Protein AF-A0A3M2G8J3-F1 (afdb_monomer_lite)

Sequence (200 aa):
MLVTSEMMQKGKIPLLFTGGACNIQSLTGPIRNPGRDPLTAWLDAQGWSYYDPQIHPSTHGREYVWGIDGPEEKRARKLAQLRVYEITADTIAAVSVMEIMDDARVGRHSIVWFNGGQTFAPPGLGDLDQLVKNKALQQQIGEMAYQHLLAYLKAGRQIRHELPLMLAECPHIVFVNSFDELQKAITILIPKLIKTSVTL

pLDDT: mean 90.2, std 8.28, range [39.94, 97.75]

Foldseek 3Di:
DEQDLVNVVVPDAFQEEEAEDQWFQDPVGTDGDCLCVVVVVVCVVVVGYYYYLNDDCVPPVDDDDCVRSVVSSVVNLVRHQEYEYEDELRDLRVVVLVSLVVCLVVLGAYEYEDRQFLFNQHPPCGALVVLVPCVVVCVVPDPVVSVVSNVSRVSSNCCSVVSCVVCVVRPRYHYDGDPVRVVVVCVVRSVVSVVVVVVD

Radius of gyration: 18.14 Å; chains: 1; bounding box: 41×41×56 Å

Structure (mmCIF, N/CA/C/O backbone):
data_AF-A0A3M2G8J3-F1
#
_entry.id   AF-A0A3M2G8J3-F1
#
loop_
_atom_site.group_PDB
_atom_site.id
_atom_site.type_symbol
_atom_site.label_atom_id
_atom_site.label_alt_id
_atom_site.label_comp_id
_atom_site.label_asym_id
_atom_site.label_entity_id
_atom_site.label_seq_id
_atom_site.pdbx_PDB_ins_code
_atom_site.Cartn_x
_atom_site.Cartn_y
_atom_site.Cartn_z
_atom_site.occupancy
_atom_site.B_iso_or_equiv
_atom_site.auth_seq_id
_atom_site.auth_comp_id
_atom_site.auth_asym_id
_atom_site.auth_atom_id
_atom_site.pdbx_PDB_model_num
ATOM 1 N N . MET A 1 1 ? -12.104 10.066 8.588 1.00 91.69 1 MET A N 1
ATOM 2 C CA . MET A 1 1 ? -11.432 11.142 9.341 1.00 91.69 1 MET A CA 1
ATOM 3 C C . MET A 1 1 ? -9.970 10.790 9.547 1.00 91.69 1 MET A C 1
ATOM 5 O O . MET A 1 1 ? -9.657 9.895 10.331 1.00 91.69 1 MET A O 1
ATOM 9 N N . LEU A 1 2 ? -9.078 11.518 8.886 1.00 94.19 2 LEU A N 1
ATOM 10 C CA . LEU A 1 2 ? -7.637 11.416 9.098 1.00 94.19 2 LEU A CA 1
ATOM 11 C C . LEU A 1 2 ? -7.241 11.723 10.558 1.00 94.19 2 LEU A C 1
ATOM 13 O O . LEU A 1 2 ? -7.685 12.708 11.147 1.00 94.19 2 LEU A O 1
ATOM 17 N N . VAL A 1 3 ? -6.392 10.877 11.139 1.00 96.12 3 VAL A N 1
ATOM 18 C CA . VAL A 1 3 ? -5.754 11.056 12.448 1.00 96.12 3 VAL A CA 1
ATOM 19 C C . VAL A 1 3 ? -4.291 11.401 12.204 1.00 96.12 3 VAL A C 1
ATOM 21 O O . VAL A 1 3 ? -3.542 10.563 11.716 1.00 96.12 3 VAL A O 1
ATOM 24 N N . THR A 1 4 ? -3.874 12.620 12.548 1.00 94.88 4 THR A N 1
ATOM 25 C CA . THR A 1 4 ? -2.483 13.061 12.351 1.00 94.88 4 THR A CA 1
ATOM 26 C C . THR A 1 4 ? -1.558 12.577 13.472 1.00 94.88 4 THR A C 1
ATOM 28 O O . THR A 1 4 ? -2.013 12.169 14.547 1.00 94.88 4 THR A O 1
ATOM 31 N N . SER A 1 5 ? -0.243 12.675 13.271 1.00 94.81 5 SER A N 1
ATOM 32 C CA . SER A 1 5 ? 0.758 12.359 14.301 1.00 94.81 5 SER A CA 1
ATOM 33 C C . SER A 1 5 ? 0.574 13.187 15.582 1.00 94.81 5 SER A C 1
ATOM 35 O O . SER A 1 5 ? 0.690 12.669 16.688 1.00 94.81 5 SER A O 1
ATOM 37 N N . GLU A 1 6 ? 0.186 14.457 15.479 1.00 92.88 6 GLU A N 1
ATOM 38 C CA . GLU A 1 6 ? -0.089 15.315 16.640 1.00 92.88 6 GLU A CA 1
ATOM 39 C C . GLU A 1 6 ? -1.336 14.852 17.408 1.00 92.88 6 GLU A C 1
ATOM 41 O O . GLU A 1 6 ? -1.405 14.959 18.635 1.00 92.88 6 GLU A O 1
ATOM 46 N N . MET A 1 7 ? -2.341 14.324 16.702 1.00 95.44 7 MET A N 1
ATOM 47 C CA . MET A 1 7 ? -3.514 13.715 17.335 1.00 95.44 7 MET A CA 1
ATOM 48 C C . MET A 1 7 ? -3.137 12.411 18.048 1.00 95.44 7 MET A C 1
ATOM 50 O O . MET A 1 7 ? -3.618 12.171 19.159 1.00 95.44 7 MET A O 1
ATOM 54 N N . MET A 1 8 ? -2.251 11.607 17.454 1.00 96.31 8 MET A N 1
ATOM 55 C CA . MET A 1 8 ? -1.698 10.396 18.072 1.00 96.31 8 MET A CA 1
ATOM 56 C C . MET A 1 8 ? -0.912 10.705 19.357 1.00 96.31 8 MET A C 1
ATOM 58 O O . MET A 1 8 ? -1.123 10.052 20.383 1.00 96.31 8 MET A O 1
ATOM 62 N N . GLN A 1 9 ? -0.085 11.758 19.358 1.00 94.81 9 GLN A N 1
ATOM 63 C CA . GLN A 1 9 ? 0.624 12.232 20.557 1.00 94.81 9 GLN A CA 1
ATOM 64 C C . GLN A 1 9 ? -0.340 12.627 21.686 1.00 94.81 9 GLN A C 1
ATOM 66 O O . GLN A 1 9 ? -0.055 12.392 22.859 1.00 94.81 9 GLN A O 1
ATOM 71 N N . LYS A 1 10 ? -1.524 13.147 21.337 1.00 95.69 10 LYS A N 1
ATOM 72 C CA . LYS A 1 10 ? -2.622 13.459 22.272 1.00 95.69 10 LYS A CA 1
ATOM 73 C C . LYS A 1 10 ? -3.479 12.242 22.653 1.00 95.69 10 LYS A C 1
ATOM 75 O O . LYS A 1 10 ? -4.502 12.399 23.315 1.00 95.69 10 LYS A O 1
ATOM 80 N N . GLY A 1 11 ? -3.092 11.037 22.236 1.00 94.50 11 GLY A N 1
ATOM 81 C CA . GLY A 1 11 ? -3.745 9.782 22.606 1.00 94.50 11 GLY A CA 1
ATOM 82 C C . GLY A 1 11 ? -4.914 9.368 21.714 1.00 94.50 11 GLY A C 1
ATOM 83 O O . GLY A 1 11 ? -5.627 8.428 22.063 1.00 94.50 11 GLY A O 1
ATOM 84 N N . LYS A 1 12 ? -5.138 10.024 20.567 1.00 96.38 12 LYS A N 1
ATOM 85 C CA . LYS A 1 12 ? -6.082 9.496 19.571 1.00 96.38 12 LYS A CA 1
ATOM 86 C C . LYS A 1 12 ? -5.514 8.214 18.968 1.00 96.38 12 LYS A C 1
ATOM 88 O O . LYS A 1 12 ? -4.318 8.120 18.731 1.00 96.38 12 LYS A O 1
ATOM 93 N N . ILE A 1 13 ? -6.383 7.239 18.721 1.00 95.38 13 ILE A N 1
ATOM 94 C CA . ILE A 1 13 ? -6.030 5.972 18.079 1.00 95.38 13 ILE A CA 1
ATOM 95 C C . ILE A 1 13 ? -6.916 5.833 16.837 1.00 95.38 13 ILE A C 1
ATOM 97 O O . ILE A 1 13 ? -8.139 5.970 16.957 1.00 95.38 13 ILE A O 1
ATOM 101 N N . PRO A 1 14 ? -6.341 5.613 15.644 1.00 96.88 14 PRO A N 1
ATOM 102 C CA . PRO A 1 14 ? -7.116 5.409 14.435 1.00 96.88 14 PRO A CA 1
ATOM 103 C C . PRO A 1 14 ? -7.753 4.019 14.444 1.00 96.88 14 PRO A C 1
ATOM 105 O O . PRO A 1 14 ? -7.188 3.058 14.968 1.00 96.88 14 PRO A O 1
ATOM 108 N N . LEU A 1 15 ? -8.919 3.893 13.819 1.00 96.50 15 LEU A N 1
ATOM 109 C CA . LEU A 1 15 ? -9.534 2.594 13.579 1.00 96.50 15 LEU A CA 1
ATOM 110 C C . LEU A 1 15 ? -8.728 1.803 12.537 1.00 96.50 15 LEU A C 1
ATOM 112 O O . LEU A 1 15 ? -8.472 0.613 12.736 1.00 96.50 15 LEU A O 1
ATOM 116 N N . LEU A 1 16 ? -8.291 2.476 11.467 1.00 97.56 16 LEU A N 1
ATOM 117 C CA . LEU A 1 16 ? -7.497 1.886 10.392 1.00 97.56 16 LEU A CA 1
ATOM 118 C C . LEU A 1 16 ? -6.090 2.487 10.284 1.00 97.56 16 LEU A C 1
ATOM 120 O O . LEU A 1 16 ? -5.870 3.667 10.533 1.00 97.56 16 LEU A O 1
ATOM 124 N N . PHE A 1 17 ? -5.143 1.690 9.811 1.00 97.12 17 PHE A N 1
ATOM 125 C CA . PHE A 1 17 ? -3.857 2.167 9.304 1.00 97.12 17 PHE A CA 1
ATOM 126 C C . PHE A 1 17 ? -3.784 1.890 7.801 1.00 97.12 17 PHE A C 1
ATOM 128 O O . PHE A 1 17 ? -4.011 0.753 7.390 1.00 97.12 17 PHE A O 1
ATOM 135 N N . THR A 1 18 ? -3.479 2.895 6.981 1.00 94.62 18 THR A N 1
ATOM 136 C CA . THR A 1 18 ? -3.398 2.757 5.517 1.00 94.62 18 THR A CA 1
ATOM 137 C C . THR A 1 18 ? -1.942 2.812 5.059 1.00 94.62 18 THR A C 1
ATOM 139 O O . THR A 1 18 ? -1.421 3.880 4.757 1.00 94.62 18 THR A O 1
ATOM 142 N N . GLY A 1 19 ? -1.275 1.660 5.042 1.00 91.00 19 GLY A N 1
ATOM 143 C CA . GLY A 1 19 ? 0.116 1.508 4.620 1.00 91.00 19 GLY A CA 1
ATOM 144 C C . GLY A 1 19 ? 0.282 1.269 3.117 1.00 91.00 19 GLY A C 1
ATOM 145 O O . GLY A 1 19 ? -0.660 1.354 2.328 1.00 91.00 19 GLY A O 1
ATOM 146 N N . GLY A 1 20 ? 1.505 0.927 2.720 1.00 86.81 20 GLY A N 1
ATOM 147 C CA . GLY A 1 20 ? 1.902 0.819 1.314 1.00 86.81 20 GLY A CA 1
ATOM 148 C C . GLY A 1 20 ? 2.921 1.891 0.950 1.00 86.81 20 GLY A C 1
ATOM 149 O O . GLY A 1 20 ? 3.119 2.854 1.693 1.00 86.81 20 GLY A O 1
ATOM 150 N N . ALA A 1 21 ? 3.560 1.765 -0.207 1.00 79.25 21 ALA A N 1
ATOM 151 C CA . ALA A 1 21 ? 4.601 2.704 -0.607 1.00 79.25 21 ALA A CA 1
ATOM 152 C C . ALA A 1 21 ? 4.050 4.136 -0.744 1.00 79.25 21 ALA A C 1
ATOM 154 O O . ALA A 1 21 ? 3.179 4.418 -1.564 1.00 79.25 21 ALA A O 1
ATOM 155 N N . CYS A 1 22 ? 4.552 5.048 0.089 1.00 79.56 22 CYS A N 1
ATOM 156 C CA . CYS A 1 22 ? 4.045 6.417 0.180 1.00 79.56 22 CYS A CA 1
ATOM 157 C C . CYS A 1 22 ? 4.558 7.330 -0.935 1.00 79.56 22 CYS A C 1
ATOM 159 O O . CYS A 1 22 ? 3.910 8.321 -1.246 1.00 79.56 22 CYS A O 1
ATOM 161 N N . ASN A 1 23 ? 5.699 7.025 -1.545 1.00 76.44 23 ASN A N 1
ATOM 162 C CA . ASN A 1 23 ? 6.307 7.898 -2.540 1.00 76.44 23 ASN A CA 1
ATOM 163 C C . ASN A 1 23 ? 6.715 7.105 -3.777 1.00 76.44 23 ASN A C 1
ATOM 165 O O . ASN A 1 23 ? 7.183 5.970 -3.674 1.00 76.44 23 ASN A O 1
ATOM 169 N N . ILE A 1 24 ? 6.562 7.737 -4.934 1.00 80.06 24 ILE A N 1
ATOM 170 C CA . ILE A 1 24 ? 7.058 7.272 -6.226 1.00 80.06 24 ILE A CA 1
ATOM 171 C C . ILE A 1 24 ? 8.267 8.140 -6.569 1.00 80.06 24 ILE A C 1
ATOM 173 O O . ILE A 1 24 ? 8.216 9.363 -6.450 1.00 80.06 24 ILE A O 1
ATOM 177 N N . GLN A 1 25 ? 9.374 7.529 -6.979 1.00 75.38 25 GLN A N 1
ATOM 178 C CA . GLN A 1 25 ? 10.540 8.291 -7.414 1.00 75.38 25 GLN A CA 1
ATOM 179 C C . GLN A 1 25 ? 10.290 8.853 -8.821 1.00 75.38 25 GLN A C 1
ATOM 181 O O . GLN A 1 25 ? 10.117 8.089 -9.767 1.00 75.38 25 GLN A O 1
ATOM 186 N N . SER A 1 26 ? 10.307 10.179 -8.967 1.00 79.69 26 SER A N 1
ATOM 187 C CA . SER A 1 26 ? 10.270 10.863 -10.266 1.00 79.69 26 SER A CA 1
ATOM 188 C C . SER A 1 26 ? 11.642 11.451 -10.631 1.00 79.69 26 SER A C 1
ATOM 190 O O . SER A 1 26 ? 12.578 11.434 -9.823 1.00 79.69 26 SER A O 1
ATOM 192 N N . LEU A 1 27 ? 11.754 12.015 -11.840 1.00 79.69 27 LEU A N 1
ATOM 193 C CA . LEU A 1 27 ? 12.962 12.707 -12.311 1.00 79.69 27 LEU A CA 1
ATOM 194 C C . LEU A 1 27 ? 13.304 13.956 -11.485 1.00 79.69 27 LEU A C 1
ATOM 196 O O . LEU A 1 27 ? 14.469 14.331 -11.402 1.00 79.69 27 LEU A O 1
ATOM 200 N N . THR A 1 28 ? 12.307 14.595 -10.873 1.00 86.19 28 THR A N 1
ATOM 201 C CA . THR A 1 28 ? 12.481 15.819 -10.075 1.00 86.19 28 THR A CA 1
ATOM 202 C C . THR A 1 28 ? 12.520 15.547 -8.572 1.00 86.19 28 THR A C 1
ATOM 204 O O . THR A 1 28 ? 12.592 16.486 -7.787 1.00 86.19 28 THR A O 1
ATOM 207 N N . GLY A 1 29 ? 12.466 14.275 -8.163 1.00 78.31 29 GLY A N 1
ATOM 208 C CA . GLY A 1 29 ? 12.425 13.865 -6.760 1.00 78.31 29 GLY A CA 1
ATOM 209 C C . GLY A 1 29 ? 11.246 12.944 -6.432 1.00 78.31 29 GLY A C 1
ATOM 210 O O . GLY A 1 29 ? 10.497 12.543 -7.327 1.00 78.31 29 GLY A O 1
ATOM 211 N N . PRO A 1 30 ? 11.076 12.568 -5.157 1.00 78.25 30 PRO A N 1
ATOM 212 C CA . PRO A 1 30 ? 9.929 11.787 -4.721 1.00 78.25 30 PRO A CA 1
ATOM 213 C C . PRO A 1 30 ? 8.636 12.587 -4.908 1.00 78.25 30 PRO A C 1
ATOM 215 O O . PRO A 1 30 ? 8.556 13.757 -4.544 1.00 78.25 30 PRO A O 1
ATOM 218 N N . ILE A 1 31 ? 7.621 11.936 -5.461 1.00 84.25 31 ILE A N 1
ATOM 219 C CA . ILE A 1 31 ? 6.256 12.449 -5.540 1.00 84.25 31 ILE A CA 1
ATOM 220 C C . ILE A 1 31 ? 5.333 11.552 -4.728 1.00 84.25 31 ILE A C 1
ATOM 222 O O . ILE A 1 31 ? 5.584 10.357 -4.555 1.00 84.25 31 ILE A O 1
ATOM 226 N N . ARG A 1 32 ? 4.237 12.131 -4.253 1.00 85.00 32 ARG A N 1
ATOM 227 C CA . ARG A 1 32 ? 3.194 11.415 -3.528 1.00 85.00 32 ARG A CA 1
ATOM 228 C C . ARG A 1 32 ? 2.598 10.292 -4.390 1.00 85.00 32 ARG A C 1
ATOM 230 O O . ARG A 1 32 ? 2.283 10.526 -5.551 1.00 85.00 32 ARG A O 1
ATOM 237 N N . ASN A 1 33 ? 2.403 9.101 -3.821 1.00 85.00 33 ASN A N 1
ATOM 238 C CA . ASN A 1 33 ? 1.639 8.016 -4.453 1.00 85.00 33 ASN A CA 1
ATOM 239 C C . ASN A 1 33 ? 0.117 8.291 -4.349 1.00 85.00 33 ASN A C 1
ATOM 241 O O . ASN A 1 33 ? -0.426 8.197 -3.247 1.00 85.00 33 ASN A O 1
ATOM 245 N N . PRO A 1 34 ? -0.598 8.593 -5.448 1.00 85.81 34 PRO A N 1
ATOM 246 C CA . PRO A 1 34 ? -2.034 8.875 -5.399 1.00 85.81 34 PRO A CA 1
ATOM 247 C C . PRO A 1 34 ? -2.901 7.611 -5.270 1.00 85.81 34 PRO A C 1
ATOM 249 O O . PRO A 1 34 ? -4.114 7.721 -5.113 1.00 85.81 34 PRO A O 1
ATOM 252 N N . GLY A 1 35 ? -2.318 6.407 -5.333 1.00 83.06 35 GLY A N 1
ATOM 253 C CA . GLY A 1 35 ? -3.056 5.139 -5.367 1.00 83.06 35 GLY A CA 1
ATOM 254 C C . GLY A 1 35 ? -4.016 4.927 -4.190 1.00 83.06 35 GLY A C 1
ATOM 255 O O . GLY A 1 35 ? -5.036 4.254 -4.339 1.00 83.06 35 GLY A O 1
ATOM 256 N N . ARG A 1 36 ? -3.753 5.569 -3.042 1.00 87.38 36 ARG A N 1
ATOM 257 C CA . ARG A 1 36 ? -4.610 5.511 -1.847 1.00 87.38 36 ARG A CA 1
ATOM 258 C C . ARG A 1 36 ? -5.705 6.575 -1.775 1.00 87.38 36 ARG A C 1
ATOM 260 O O . ARG A 1 36 ? -6.580 6.453 -0.922 1.00 87.38 36 ARG A O 1
ATOM 267 N N . ASP A 1 37 ? -5.719 7.570 -2.657 1.00 89.38 37 ASP A N 1
ATOM 268 C CA . ASP A 1 37 ? -6.709 8.657 -2.612 1.00 89.38 37 ASP A CA 1
ATOM 269 C C . ASP A 1 37 ? -8.171 8.178 -2.675 1.00 89.38 37 ASP A C 1
ATOM 271 O O . ASP A 1 37 ? -8.998 8.684 -1.912 1.00 89.38 37 ASP A O 1
ATOM 275 N N . PRO A 1 38 ? -8.534 7.178 -3.507 1.00 92.50 38 PRO A N 1
ATOM 276 C CA . PRO A 1 38 ? -9.899 6.655 -3.501 1.00 92.50 38 PRO A CA 1
ATOM 277 C C . PRO A 1 38 ? -10.283 6.033 -2.152 1.00 92.50 38 PRO A C 1
ATOM 279 O O . PRO A 1 38 ? -11.418 6.182 -1.697 1.00 92.50 38 PRO A O 1
ATOM 282 N N . LEU A 1 39 ? -9.332 5.362 -1.490 1.00 94.00 39 LEU A N 1
ATOM 283 C CA . LEU A 1 39 ? -9.545 4.759 -0.178 1.00 94.00 39 LEU A CA 1
ATOM 284 C C . LEU A 1 39 ? -9.765 5.831 0.888 1.00 94.00 39 LEU A C 1
ATOM 286 O O . LEU A 1 39 ? -10.732 5.733 1.637 1.00 94.00 39 LEU A O 1
ATOM 290 N N . THR A 1 40 ? -8.911 6.853 0.953 1.00 92.25 40 THR A N 1
ATOM 291 C CA . THR A 1 40 ? -9.027 7.916 1.964 1.00 92.25 40 THR A CA 1
ATOM 292 C C . THR A 1 40 ? -10.342 8.681 1.822 1.00 92.25 40 THR A C 1
ATOM 294 O O . THR A 1 40 ? -11.073 8.815 2.805 1.00 92.25 40 THR A O 1
ATOM 297 N N . ALA A 1 41 ? -10.721 9.052 0.595 1.00 94.00 41 ALA A N 1
ATOM 298 C CA . ALA A 1 41 ? -11.998 9.707 0.311 1.00 94.00 41 ALA A CA 1
ATOM 299 C C . ALA A 1 41 ? -13.205 8.854 0.740 1.00 94.00 41 ALA A C 1
ATOM 301 O O . ALA A 1 41 ? -14.162 9.358 1.333 1.00 94.00 41 ALA A O 1
ATOM 302 N N . TRP A 1 42 ? -13.160 7.544 0.481 1.00 96.19 42 TRP A N 1
ATOM 303 C CA . TRP A 1 42 ? -14.221 6.637 0.906 1.00 96.19 42 TRP A CA 1
ATOM 304 C C . TRP A 1 42 ? -14.287 6.487 2.432 1.00 96.19 42 TRP A C 1
ATOM 306 O O . TRP A 1 42 ? -15.378 6.557 2.998 1.00 96.19 42 TRP A O 1
ATOM 316 N N . LEU A 1 43 ? -13.146 6.328 3.113 1.00 95.50 43 LEU A N 1
ATOM 317 C CA . LEU A 1 43 ? -13.083 6.234 4.578 1.00 95.50 43 LEU A CA 1
ATOM 318 C C . LEU A 1 43 ? -13.611 7.504 5.258 1.00 95.50 43 LEU A C 1
ATOM 320 O O . LEU A 1 43 ? -14.302 7.416 6.277 1.00 95.50 43 LEU A O 1
ATOM 324 N N . ASP A 1 44 ? -13.323 8.676 4.690 1.00 94.81 44 ASP A N 1
ATOM 325 C CA . ASP A 1 44 ? -13.892 9.944 5.141 1.00 94.81 44 ASP A CA 1
ATOM 326 C C . ASP A 1 44 ? -15.412 9.980 4.982 1.00 94.81 44 ASP A C 1
ATOM 328 O O . ASP A 1 44 ? -16.102 10.331 5.941 1.00 94.81 44 ASP A O 1
ATOM 332 N N . ALA A 1 45 ? -15.945 9.528 3.843 1.00 96.00 45 ALA A N 1
ATOM 333 C CA . ALA A 1 45 ? -17.389 9.431 3.624 1.00 96.00 45 ALA A CA 1
ATOM 334 C C . ALA A 1 45 ? -18.086 8.464 4.603 1.00 96.00 45 ALA A C 1
ATOM 336 O O . ALA A 1 45 ? -19.241 8.685 4.960 1.00 96.00 45 ALA A O 1
ATOM 337 N N . GLN A 1 46 ? -17.390 7.420 5.072 1.00 94.56 46 GLN A N 1
ATOM 338 C CA . GLN A 1 46 ? -17.900 6.511 6.110 1.00 94.56 46 GLN A CA 1
ATOM 339 C C . GLN A 1 46 ? -17.740 7.058 7.541 1.00 94.56 46 GLN A C 1
ATOM 341 O O . GLN A 1 46 ? -18.224 6.448 8.495 1.00 94.56 46 GLN A O 1
ATOM 346 N N . GLY A 1 47 ? -17.032 8.177 7.727 1.00 94.38 47 GLY A N 1
ATOM 347 C CA . GLY A 1 47 ? -16.714 8.716 9.049 1.00 94.38 47 GLY A CA 1
ATOM 348 C C . GLY A 1 47 ? -15.726 7.859 9.853 1.00 94.38 47 GLY A C 1
ATOM 349 O O . GLY A 1 47 ? -15.606 8.032 11.066 1.00 94.38 47 GLY A O 1
ATOM 350 N N . TRP A 1 48 ? -15.001 6.936 9.217 1.00 95.31 48 TRP A N 1
ATOM 351 C CA . TRP A 1 48 ? -14.056 6.051 9.903 1.00 95.31 48 TRP A CA 1
ATOM 352 C C . TRP A 1 48 ? -12.705 6.723 10.108 1.00 95.31 48 TRP A C 1
ATOM 354 O O . TRP A 1 48 ? -12.195 7.406 9.220 1.00 95.31 48 TRP A O 1
ATOM 364 N N . SER A 1 49 ? -12.114 6.555 11.293 1.00 96.38 49 SER A N 1
ATOM 365 C CA . SER A 1 49 ? -10.815 7.152 11.598 1.00 96.38 49 SER A CA 1
ATOM 366 C C . SER A 1 49 ? -9.667 6.330 11.018 1.00 96.38 49 SER A C 1
ATOM 368 O O . SER A 1 49 ? -9.643 5.108 11.154 1.00 96.38 49 SER A O 1
ATOM 370 N N . TYR A 1 50 ? -8.689 6.981 10.398 1.00 96.94 50 TYR A N 1
ATOM 371 C CA . TYR A 1 50 ? -7.533 6.288 9.831 1.00 96.94 50 TYR A CA 1
ATOM 372 C C . TYR A 1 50 ? -6.251 7.105 9.965 1.00 96.94 50 TYR A C 1
ATOM 374 O O . TYR A 1 50 ? -6.306 8.325 10.094 1.00 96.94 50 TYR A O 1
ATOM 382 N N . TYR A 1 51 ? -5.105 6.432 9.938 1.00 96.12 51 TYR A N 1
ATOM 383 C CA . TYR A 1 51 ? -3.785 7.056 9.847 1.00 96.12 51 TYR A CA 1
ATOM 384 C C . TYR A 1 51 ? -3.141 6.696 8.508 1.00 96.12 51 TYR A C 1
ATOM 386 O O . TYR A 1 51 ? -3.055 5.508 8.185 1.00 96.12 51 TYR A O 1
ATOM 394 N N . ASP A 1 52 ? -2.672 7.705 7.768 1.00 93.56 52 ASP A N 1
ATOM 395 C CA . ASP A 1 52 ? -1.923 7.539 6.519 1.00 93.56 52 ASP A CA 1
ATOM 396 C C . ASP A 1 52 ? -0.489 8.072 6.701 1.00 93.56 52 ASP A C 1
ATOM 398 O O . ASP A 1 52 ? -0.316 9.269 6.935 1.00 93.56 52 ASP A O 1
ATOM 402 N N . PRO A 1 53 ? 0.550 7.225 6.589 1.00 90.62 53 PRO A N 1
ATOM 403 C CA . PRO A 1 53 ? 1.940 7.646 6.739 1.00 90.62 53 PRO A CA 1
ATOM 404 C C . PRO A 1 53 ? 2.461 8.520 5.586 1.00 90.62 53 PRO A C 1
ATOM 406 O O . PRO A 1 53 ? 3.569 9.049 5.662 1.00 90.62 53 PRO A O 1
ATOM 409 N N . GLN A 1 54 ? 1.693 8.706 4.509 1.00 88.12 54 GLN A N 1
ATOM 410 C CA . GLN A 1 54 ? 2.027 9.632 3.427 1.00 88.12 54 GLN A CA 1
ATOM 411 C C . GLN A 1 54 ? 1.672 11.076 3.802 1.00 88.12 54 GLN A C 1
ATOM 413 O O . GLN A 1 54 ? 0.711 11.684 3.315 1.00 88.12 54 GLN A O 1
ATOM 418 N N . ILE A 1 55 ? 2.493 11.633 4.684 1.00 85.75 55 ILE A N 1
ATOM 419 C CA . ILE A 1 55 ? 2.384 13.020 5.122 1.00 85.75 55 ILE A CA 1
ATOM 420 C C . ILE A 1 55 ? 2.929 13.931 4.031 1.00 85.75 55 ILE A C 1
ATOM 422 O O . ILE A 1 55 ? 4.102 13.863 3.671 1.00 85.75 55 ILE A O 1
ATOM 426 N N . HIS A 1 56 ? 2.046 14.766 3.494 1.00 86.56 56 HIS A N 1
ATOM 427 C CA . HIS A 1 56 ? 2.326 15.680 2.397 1.00 86.56 56 HIS A CA 1
ATOM 428 C C . HIS A 1 56 ? 1.450 16.935 2.545 1.00 86.56 56 HIS A C 1
ATOM 430 O O . HIS A 1 56 ? 0.329 16.819 3.058 1.00 86.56 56 HIS A O 1
ATOM 436 N N . PRO A 1 57 ? 1.865 18.122 2.056 1.00 85.44 57 PRO A N 1
ATOM 437 C CA . PRO A 1 57 ? 1.058 19.339 2.150 1.00 85.44 57 PRO A CA 1
ATOM 438 C C . PRO A 1 57 ? -0.370 19.191 1.617 1.00 85.44 57 PRO A C 1
ATOM 440 O O . PRO A 1 57 ? -1.304 19.729 2.202 1.00 85.44 57 PRO A O 1
ATOM 443 N N . SER A 1 58 ? -0.565 18.404 0.558 1.00 82.31 58 SER A N 1
ATOM 444 C CA . SER A 1 58 ? -1.893 18.170 -0.027 1.00 82.31 58 SER A CA 1
ATOM 445 C C . SER A 1 58 ? -2.821 17.288 0.817 1.00 82.31 58 SER A C 1
ATOM 447 O O . SER A 1 58 ? -4.018 17.284 0.560 1.00 82.31 58 SER A O 1
ATOM 449 N N . THR A 1 59 ? -2.297 16.508 1.768 1.00 80.44 59 THR A N 1
ATOM 450 C CA . THR A 1 59 ? -3.092 15.580 2.595 1.00 80.44 59 THR A CA 1
ATOM 451 C C . THR A 1 59 ? -3.134 15.996 4.059 1.00 80.44 59 THR A C 1
ATOM 453 O O . THR A 1 59 ? -4.181 15.927 4.692 1.00 80.44 59 THR A O 1
ATOM 456 N N . HIS A 1 60 ? -2.002 16.453 4.591 1.00 85.44 60 HIS A N 1
ATOM 457 C CA . HIS A 1 60 ? -1.804 16.772 6.005 1.00 85.44 60 HIS A CA 1
ATOM 458 C C . HIS A 1 60 ? -1.531 18.264 6.251 1.00 85.44 60 HIS A C 1
ATOM 460 O O . HIS A 1 60 ? -1.391 18.676 7.400 1.00 85.44 60 HIS A O 1
ATOM 466 N N . GLY A 1 61 ? -1.413 19.080 5.196 1.00 87.56 61 GLY A N 1
ATOM 467 C CA . GLY A 1 61 ? -1.097 20.509 5.312 1.00 87.56 61 GLY A CA 1
ATOM 468 C C . GLY A 1 61 ? 0.360 20.813 5.681 1.00 87.56 61 GLY A C 1
ATOM 469 O O . GLY A 1 61 ? 0.695 21.975 5.897 1.00 87.56 61 GLY A O 1
ATOM 470 N N . ARG A 1 62 ? 1.228 19.794 5.759 1.00 91.62 62 ARG A N 1
ATOM 471 C CA . ARG A 1 62 ? 2.657 19.932 6.072 1.00 91.62 62 ARG A CA 1
ATOM 472 C C . ARG A 1 62 ? 3.507 18.808 5.484 1.00 91.62 62 ARG A C 1
ATOM 474 O O . ARG A 1 62 ? 2.981 17.787 5.049 1.00 91.62 62 ARG A O 1
ATOM 481 N N . GLU A 1 63 ? 4.820 19.002 5.542 1.00 89.81 63 GLU A N 1
ATOM 482 C CA . GLU A 1 63 ? 5.828 17.988 5.224 1.00 89.81 63 GLU A CA 1
ATOM 483 C C . GLU A 1 63 ? 6.051 16.995 6.374 1.00 89.81 63 GLU A C 1
ATOM 485 O O . GLU A 1 63 ? 5.746 17.278 7.540 1.00 89.81 63 GLU A O 1
ATOM 490 N N . TYR A 1 64 ? 6.616 15.836 6.029 1.00 89.38 64 TYR A N 1
ATOM 491 C CA . TYR A 1 64 ? 7.009 14.790 6.972 1.00 89.38 64 TYR A CA 1
ATOM 492 C C . TYR A 1 64 ? 8.176 15.245 7.864 1.00 89.38 64 TYR A C 1
ATOM 494 O O . TYR A 1 64 ? 9.210 15.720 7.394 1.00 89.38 64 TYR A O 1
ATOM 502 N N . VAL A 1 65 ? 8.039 15.033 9.170 1.00 92.19 65 VAL A N 1
ATOM 503 C CA . VAL A 1 65 ? 9.035 15.322 10.200 1.00 92.19 65 VAL A CA 1
ATOM 504 C C . VAL A 1 65 ? 9.392 14.020 10.901 1.00 92.19 65 VAL A C 1
ATOM 506 O O . VAL A 1 65 ? 8.663 13.535 11.762 1.00 92.19 65 VAL A O 1
ATOM 509 N N . TRP A 1 66 ? 10.560 13.468 10.576 1.00 88.44 66 TRP A N 1
ATOM 510 C CA . TRP A 1 66 ? 10.962 12.126 11.016 1.00 88.44 66 TRP A CA 1
ATOM 511 C C . TRP A 1 66 ? 10.893 11.896 12.531 1.00 88.44 66 TRP A C 1
ATOM 513 O O . TRP A 1 66 ? 10.437 10.843 12.969 1.00 88.44 66 TRP A O 1
ATOM 523 N N . GLY A 1 67 ? 11.285 12.889 13.337 1.00 91.94 67 GLY A N 1
ATOM 524 C CA . GLY A 1 67 ? 11.265 12.789 14.802 1.00 91.94 67 GLY A CA 1
ATOM 525 C C . GLY A 1 67 ? 9.866 12.743 15.429 1.00 91.94 67 GLY A C 1
ATOM 526 O O . GLY A 1 67 ? 9.747 12.424 16.608 1.00 91.94 67 GLY A O 1
ATOM 527 N N . ILE A 1 68 ? 8.821 13.052 14.660 1.00 92.38 68 ILE A N 1
ATOM 528 C CA . ILE A 1 68 ? 7.420 13.025 15.094 1.00 92.38 68 ILE A CA 1
ATOM 529 C C . ILE A 1 68 ? 6.693 11.891 14.373 1.00 92.38 68 ILE A C 1
ATOM 531 O O . ILE A 1 68 ? 6.103 11.020 15.002 1.00 92.38 68 ILE A O 1
ATOM 535 N N . ASP A 1 69 ? 6.779 11.871 13.050 1.00 93.50 69 ASP A N 1
ATOM 536 C CA . ASP A 1 69 ? 5.940 11.022 12.216 1.00 93.50 69 ASP A CA 1
ATOM 537 C C . ASP A 1 69 ? 6.390 9.567 12.204 1.00 93.50 69 ASP A C 1
ATOM 539 O O . ASP A 1 69 ? 5.556 8.676 12.300 1.00 93.50 69 ASP A O 1
ATOM 543 N N . GLY A 1 70 ? 7.698 9.303 12.190 1.00 91.81 70 GLY A N 1
ATOM 544 C CA . GLY A 1 70 ? 8.217 7.933 12.201 1.00 91.81 70 GLY A CA 1
ATOM 545 C C . GLY A 1 70 ? 7.793 7.134 13.443 1.00 91.81 70 GLY A C 1
ATOM 546 O O . GLY A 1 70 ? 7.345 5.989 13.315 1.00 91.81 70 GLY A O 1
ATOM 547 N N . PRO A 1 71 ? 7.918 7.693 14.663 1.00 94.94 71 PRO A N 1
ATOM 548 C CA . PRO A 1 71 ? 7.384 7.066 15.868 1.00 94.94 71 PRO A CA 1
ATOM 549 C C . PRO A 1 71 ? 5.862 6.867 15.835 1.00 94.94 71 PRO A C 1
ATOM 551 O O . PRO A 1 71 ? 5.386 5.782 16.189 1.00 94.94 71 PRO A O 1
ATOM 554 N N . GLU A 1 72 ? 5.100 7.875 15.401 1.00 95.75 72 GLU A N 1
ATOM 555 C CA . GLU A 1 72 ? 3.635 7.808 15.415 1.00 95.75 72 GLU A CA 1
ATOM 556 C C . GLU A 1 72 ? 3.070 6.888 14.327 1.00 95.75 72 GLU A C 1
ATOM 558 O O . GLU A 1 72 ? 2.096 6.191 14.587 1.00 95.75 72 GLU A O 1
ATOM 563 N N . GLU A 1 73 ? 3.725 6.762 13.175 1.00 94.38 73 GLU A N 1
ATOM 564 C CA . GLU A 1 73 ? 3.416 5.773 12.139 1.00 94.38 73 GLU A CA 1
ATOM 565 C C . GLU A 1 73 ? 3.506 4.346 12.692 1.00 94.38 73 GLU A C 1
ATOM 567 O O . GLU A 1 73 ? 2.553 3.564 12.605 1.00 94.38 73 GLU A O 1
ATOM 572 N N . LYS A 1 74 ? 4.620 4.012 13.358 1.00 93.69 74 LYS A N 1
ATOM 573 C CA . LYS A 1 74 ? 4.801 2.696 13.995 1.00 93.69 74 LYS A CA 1
ATOM 574 C C . LYS A 1 74 ? 3.748 2.448 15.070 1.00 93.69 74 LYS A C 1
ATOM 576 O O . LYS A 1 74 ? 3.248 1.327 15.209 1.00 93.69 74 LYS A O 1
ATOM 581 N N . ARG A 1 75 ? 3.412 3.483 15.844 1.00 96.19 75 ARG A N 1
ATOM 582 C CA . ARG A 1 75 ? 2.394 3.411 16.894 1.00 96.19 75 ARG A CA 1
ATOM 583 C C . ARG A 1 75 ? 0.996 3.223 16.306 1.00 96.19 75 ARG A C 1
ATOM 585 O O . ARG A 1 75 ? 0.272 2.351 16.779 1.00 96.19 75 ARG A O 1
ATOM 592 N N . ALA A 1 76 ? 0.638 3.966 15.265 1.00 96.94 76 ALA A N 1
ATOM 593 C CA . ALA A 1 76 ? -0.631 3.852 14.557 1.00 96.94 76 ALA A CA 1
ATOM 594 C C . ALA A 1 76 ? -0.791 2.456 13.953 1.00 96.94 76 ALA A C 1
ATOM 596 O O . ALA A 1 76 ? -1.786 1.785 14.228 1.00 96.94 76 ALA A O 1
ATOM 597 N N . ARG A 1 77 ? 0.234 1.952 13.250 1.00 96.12 77 ARG A N 1
ATOM 598 C CA . ARG A 1 77 ? 0.254 0.580 12.722 1.00 96.12 77 ARG A CA 1
ATOM 599 C C . ARG A 1 77 ? 0.075 -0.456 13.823 1.00 96.12 77 ARG A C 1
ATOM 601 O O . ARG A 1 77 ? -0.634 -1.435 13.626 1.00 96.12 77 ARG A O 1
ATOM 608 N N . LYS A 1 78 ? 0.682 -0.267 14.997 1.00 95.56 78 LYS A N 1
ATOM 609 C CA . LYS A 1 78 ? 0.544 -1.196 16.131 1.00 95.56 78 LYS A CA 1
ATOM 610 C C . LYS A 1 78 ? -0.845 -1.151 16.776 1.00 95.56 78 LYS A C 1
ATOM 612 O O . LYS A 1 78 ? -1.335 -2.202 17.175 1.00 95.56 78 LYS A O 1
ATOM 617 N N . LEU A 1 79 ? -1.453 0.028 16.898 1.00 95.69 79 LEU A N 1
ATOM 618 C CA . LEU A 1 79 ? -2.684 0.234 17.672 1.00 95.69 79 LEU A CA 1
ATOM 619 C C . LEU A 1 79 ? -3.975 0.162 16.852 1.00 95.69 79 LEU A C 1
ATOM 621 O O . LEU A 1 79 ? -5.028 -0.071 17.439 1.00 95.69 79 LEU A O 1
ATOM 625 N N . ALA A 1 80 ? -3.914 0.348 15.532 1.00 96.69 80 ALA A N 1
ATOM 626 C CA . ALA A 1 80 ? -5.089 0.234 14.673 1.00 96.69 80 ALA A CA 1
ATOM 627 C C . ALA A 1 80 ? -5.767 -1.138 14.826 1.00 96.69 80 ALA A C 1
ATOM 629 O O . ALA A 1 80 ? -5.123 -2.138 15.158 1.00 96.69 80 ALA A O 1
ATOM 630 N N . GLN A 1 81 ? -7.067 -1.214 14.552 1.00 95.62 81 GLN A N 1
ATOM 631 C CA . GLN A 1 81 ? -7.772 -2.499 14.539 1.00 95.62 81 GLN A CA 1
ATOM 632 C C . GLN A 1 81 ? -7.536 -3.241 13.223 1.00 95.62 81 GLN A C 1
ATOM 634 O O . GLN A 1 81 ? -7.356 -4.456 13.226 1.00 95.62 81 GLN A O 1
ATOM 639 N N . LEU A 1 82 ? -7.462 -2.502 12.114 1.00 97.56 82 LEU A N 1
ATOM 640 C CA . LEU A 1 82 ? -7.261 -3.039 10.771 1.00 97.56 82 LEU A CA 1
ATOM 641 C C . LEU A 1 82 ? -6.136 -2.288 10.054 1.00 97.56 82 LEU A C 1
ATOM 643 O O . LEU A 1 82 ? -6.080 -1.059 10.106 1.00 97.56 82 LEU A O 1
ATOM 647 N N . ARG A 1 83 ? -5.259 -3.015 9.359 1.00 97.38 83 ARG A N 1
ATOM 648 C CA . ARG A 1 83 ? -4.281 -2.423 8.436 1.00 97.38 83 ARG A CA 1
ATOM 649 C C . ARG A 1 83 ? -4.724 -2.670 7.005 1.00 97.38 83 ARG A C 1
ATOM 651 O O . ARG A 1 83 ? -5.229 -3.741 6.689 1.00 97.38 83 ARG A O 1
ATOM 658 N N . VAL A 1 84 ? -4.527 -1.693 6.138 1.00 96.88 84 VAL A N 1
ATOM 659 C CA . VAL A 1 84 ? -4.749 -1.816 4.700 1.00 96.88 84 VAL A CA 1
ATOM 660 C C . VAL A 1 84 ? -3.454 -1.423 4.017 1.00 96.88 84 VAL A C 1
ATOM 662 O O . VAL A 1 84 ? -3.030 -0.279 4.132 1.00 96.88 84 VAL A O 1
ATOM 665 N N . TYR A 1 85 ? -2.818 -2.370 3.341 1.00 94.81 85 TYR A N 1
ATOM 666 C CA . TYR A 1 85 ? -1.590 -2.156 2.592 1.00 94.81 85 TYR A CA 1
ATOM 667 C C . TYR A 1 85 ? -1.901 -2.063 1.114 1.00 94.81 85 TYR A C 1
ATOM 669 O O . TYR A 1 85 ? -2.435 -3.004 0.531 1.00 94.81 85 TYR A O 1
ATOM 677 N N . GLU A 1 86 ? -1.544 -0.940 0.513 1.00 92.50 86 GLU A N 1
ATOM 678 C CA . GLU A 1 86 ? -1.699 -0.728 -0.916 1.00 92.50 86 GLU A CA 1
ATOM 679 C C . GLU A 1 86 ? -0.404 -1.061 -1.671 1.00 92.50 86 GLU A C 1
ATOM 681 O O . GLU A 1 86 ? 0.692 -0.670 -1.260 1.00 92.50 86 GLU A O 1
ATOM 686 N N . ILE A 1 87 ? -0.533 -1.831 -2.757 1.00 89.81 87 ILE A N 1
ATOM 687 C CA . ILE A 1 87 ? 0.579 -2.237 -3.623 1.00 89.81 87 ILE A CA 1
ATOM 688 C C . ILE A 1 87 ? 0.226 -1.918 -5.085 1.00 89.81 87 ILE A C 1
ATOM 690 O O . ILE A 1 87 ? -0.582 -2.615 -5.709 1.00 89.81 87 ILE A O 1
ATOM 694 N N . THR A 1 88 ? 0.882 -0.908 -5.664 1.00 87.25 88 THR A N 1
ATOM 695 C CA . THR A 1 88 ? 0.764 -0.520 -7.087 1.00 87.25 88 THR A CA 1
ATOM 696 C C . THR A 1 88 ? 1.845 -1.134 -7.965 1.00 87.25 88 THR A C 1
ATOM 698 O O . THR A 1 88 ? 2.810 -1.731 -7.486 1.00 87.25 88 THR A O 1
ATOM 701 N N . ALA A 1 89 ? 1.681 -1.029 -9.283 1.00 83.44 89 ALA A N 1
ATOM 702 C CA . ALA A 1 89 ? 2.748 -1.357 -10.223 1.00 83.44 89 ALA A CA 1
ATOM 703 C C . ALA A 1 89 ? 3.887 -0.316 -10.213 1.00 83.44 89 ALA A C 1
ATOM 705 O O . ALA A 1 89 ? 4.970 -0.596 -10.712 1.00 83.44 89 ALA A O 1
ATOM 706 N N . ASP A 1 90 ? 3.668 0.853 -9.606 1.00 78.94 90 ASP A N 1
ATOM 707 C CA . ASP A 1 90 ? 4.668 1.923 -9.496 1.00 78.94 90 ASP A CA 1
ATOM 708 C C . ASP A 1 90 ? 5.671 1.680 -8.365 1.00 78.94 90 ASP A C 1
ATOM 710 O O . ASP A 1 90 ? 6.712 2.335 -8.277 1.00 78.94 90 ASP A O 1
ATOM 714 N N . THR A 1 91 ? 5.352 0.756 -7.456 1.00 74.88 91 THR A N 1
ATOM 715 C CA . THR A 1 91 ? 6.115 0.545 -6.234 1.00 74.88 91 THR A CA 1
ATOM 716 C C . THR A 1 91 ? 6.292 -0.950 -5.965 1.00 74.88 91 THR A C 1
ATOM 718 O O . THR A 1 91 ? 5.337 -1.703 -5.830 1.00 74.88 91 THR A O 1
ATOM 721 N N . ILE A 1 92 ? 7.545 -1.410 -5.846 1.00 67.81 92 ILE A N 1
ATOM 722 C CA . ILE A 1 92 ? 7.850 -2.804 -5.449 1.00 67.81 92 ILE A CA 1
ATOM 723 C C . ILE A 1 92 ? 7.382 -3.098 -4.009 1.00 67.81 92 ILE A C 1
ATOM 725 O O . ILE A 1 92 ? 7.254 -4.255 -3.622 1.00 67.81 92 ILE A O 1
ATOM 729 N N . ALA A 1 93 ? 7.107 -2.050 -3.221 1.00 73.19 93 ALA A N 1
ATOM 730 C CA . ALA A 1 93 ? 6.541 -2.127 -1.876 1.00 73.19 93 ALA A CA 1
ATOM 731 C C . ALA A 1 93 ? 7.364 -2.982 -0.885 1.00 73.19 93 ALA A C 1
ATOM 733 O O . ALA A 1 93 ? 6.810 -3.552 0.047 1.00 73.19 93 ALA A O 1
ATOM 734 N N . ALA A 1 94 ? 8.696 -3.053 -1.039 1.00 77.75 94 ALA A N 1
ATOM 735 C CA . ALA A 1 94 ? 9.558 -3.933 -0.236 1.00 77.75 94 ALA A CA 1
ATOM 736 C C . ALA A 1 94 ? 9.416 -3.731 1.287 1.00 77.75 94 ALA A C 1
ATOM 738 O O . ALA A 1 94 ? 9.318 -4.702 2.034 1.00 77.75 94 ALA A O 1
ATOM 739 N N . VAL A 1 95 ? 9.357 -2.476 1.754 1.00 83.75 95 VAL A N 1
ATOM 740 C CA . VAL A 1 95 ? 9.100 -2.176 3.175 1.00 83.75 95 VAL A CA 1
ATOM 741 C C . VAL A 1 95 ? 7.716 -2.665 3.587 1.00 83.75 95 VAL A C 1
ATOM 743 O O . VAL A 1 95 ? 7.589 -3.337 4.604 1.00 83.75 95 VAL A O 1
ATOM 746 N N . SER A 1 96 ? 6.700 -2.419 2.763 1.00 89.00 96 SER A N 1
ATOM 747 C CA . SER A 1 96 ? 5.332 -2.862 3.032 1.00 89.00 96 SER A CA 1
ATOM 748 C C . SER A 1 96 ? 5.216 -4.383 3.097 1.00 89.00 96 SER A C 1
ATOM 750 O O . SER A 1 96 ? 4.502 -4.890 3.952 1.00 89.00 96 SER A O 1
ATOM 752 N N . VAL A 1 97 ? 5.971 -5.129 2.283 1.00 90.00 97 VAL A N 1
ATOM 753 C CA . VAL A 1 97 ? 6.055 -6.594 2.403 1.00 90.00 97 VAL A CA 1
ATOM 754 C C . VAL A 1 97 ? 6.577 -6.996 3.785 1.00 90.00 97 VAL A C 1
ATOM 756 O O . VAL A 1 97 ? 5.987 -7.864 4.423 1.00 90.00 97 VAL A O 1
ATOM 759 N N . MET A 1 98 ? 7.626 -6.345 4.301 1.00 91.25 98 MET A N 1
ATOM 760 C CA . MET A 1 98 ? 8.121 -6.627 5.657 1.00 91.25 98 MET A CA 1
ATOM 761 C C . MET A 1 98 ? 7.081 -6.305 6.738 1.00 91.25 98 MET A C 1
ATOM 763 O O . MET A 1 98 ? 6.949 -7.052 7.706 1.00 91.25 98 MET A O 1
ATOM 767 N N . GLU A 1 99 ? 6.325 -5.220 6.578 1.00 93.50 99 GLU A N 1
ATOM 768 C CA . GLU A 1 99 ? 5.258 -4.845 7.512 1.00 93.50 99 GLU A CA 1
ATOM 769 C C . GLU A 1 99 ? 4.102 -5.851 7.510 1.00 93.50 99 GLU A C 1
ATOM 771 O O . GLU A 1 99 ? 3.632 -6.235 8.582 1.00 93.50 99 GLU A O 1
ATOM 776 N N . ILE A 1 100 ? 3.697 -6.320 6.325 1.00 94.81 100 ILE A N 1
ATOM 777 C CA . ILE A 1 100 ? 2.679 -7.365 6.146 1.00 94.81 100 ILE A CA 1
ATOM 778 C C . ILE A 1 100 ? 3.133 -8.665 6.816 1.00 94.81 100 ILE A C 1
ATOM 780 O O . ILE A 1 100 ? 2.364 -9.281 7.551 1.00 94.81 100 ILE A O 1
ATOM 784 N N . MET A 1 101 ? 4.388 -9.069 6.606 1.00 94.62 101 MET A N 1
ATOM 785 C CA . MET A 1 101 ? 4.945 -10.277 7.222 1.00 94.62 101 MET A CA 1
ATOM 786 C C . MET A 1 101 ? 5.032 -10.155 8.751 1.00 94.62 101 MET A C 1
ATOM 788 O O . MET A 1 101 ? 4.744 -11.119 9.460 1.00 94.62 101 MET A O 1
ATOM 792 N N . ASP A 1 102 ? 5.390 -8.980 9.282 1.00 95.62 102 ASP A N 1
ATOM 793 C CA . ASP A 1 102 ? 5.363 -8.730 10.729 1.00 95.62 102 ASP A CA 1
ATOM 794 C C . ASP A 1 102 ? 3.942 -8.829 11.294 1.00 95.62 102 ASP A C 1
ATOM 796 O O . ASP A 1 102 ? 3.744 -9.451 12.338 1.00 95.62 102 ASP A O 1
ATOM 800 N N . ASP A 1 103 ? 2.955 -8.259 10.602 1.00 96.31 103 ASP A N 1
ATOM 801 C CA . ASP A 1 103 ? 1.550 -8.342 11.001 1.00 96.31 103 ASP A CA 1
ATOM 802 C C . ASP A 1 103 ? 1.027 -9.780 10.981 1.00 96.31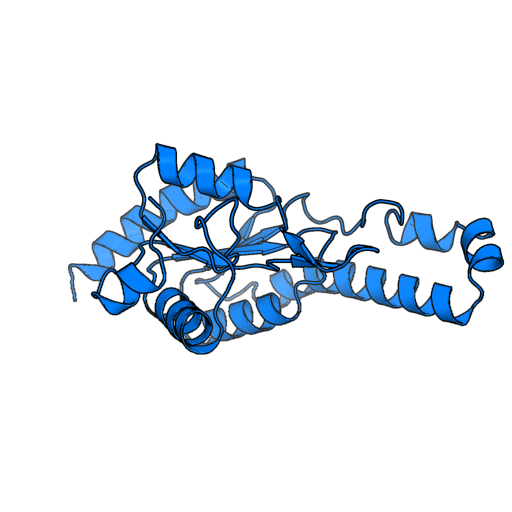 103 ASP A C 1
ATOM 804 O O . ASP A 1 103 ? 0.396 -10.201 11.953 1.00 96.31 103 ASP A O 1
ATOM 808 N N . ALA A 1 104 ? 1.356 -10.552 9.942 1.00 96.19 104 ALA A N 1
ATOM 809 C CA . ALA A 1 104 ? 1.023 -11.970 9.851 1.00 96.19 104 ALA A CA 1
ATOM 810 C C . ALA A 1 104 ? 1.624 -12.761 11.023 1.00 96.19 104 ALA A C 1
ATOM 812 O O . ALA A 1 104 ? 0.923 -13.517 11.696 1.00 96.19 104 ALA A O 1
ATOM 813 N N . ARG A 1 105 ? 2.908 -12.528 11.326 1.00 96.00 105 ARG A N 1
ATOM 814 C CA . ARG A 1 105 ? 3.637 -13.189 12.419 1.00 96.00 105 ARG A CA 1
ATOM 815 C C . ARG A 1 105 ? 3.003 -12.947 13.790 1.00 96.00 105 ARG A C 1
ATOM 817 O O . ARG A 1 105 ? 3.075 -13.821 14.649 1.00 96.00 105 ARG A O 1
ATOM 824 N N . VAL A 1 106 ? 2.429 -11.766 14.022 1.00 95.62 106 VAL A N 1
ATOM 825 C CA . VAL A 1 106 ? 1.814 -11.411 15.314 1.00 95.62 106 VAL A CA 1
ATOM 826 C C . VAL A 1 106 ? 0.284 -11.502 15.321 1.00 95.62 106 VAL A C 1
ATOM 828 O O . VAL A 1 106 ? -0.336 -11.081 16.296 1.00 95.62 106 VAL A O 1
ATOM 831 N N . GLY A 1 107 ? -0.329 -12.018 14.252 1.00 95.31 107 GLY A N 1
ATOM 832 C CA . GLY A 1 107 ? -1.778 -12.215 14.158 1.00 95.31 107 GLY A CA 1
ATOM 833 C C . GLY A 1 107 ? -2.598 -10.924 14.067 1.00 95.31 107 GLY A C 1
ATOM 834 O O . GLY A 1 107 ? -3.736 -10.877 14.535 1.00 95.31 107 GLY A O 1
ATOM 835 N N . ARG A 1 108 ? -2.043 -9.848 13.497 1.00 95.62 108 ARG A N 1
ATOM 836 C CA . ARG A 1 108 ? -2.799 -8.609 13.258 1.00 95.62 108 ARG A CA 1
ATOM 837 C C . ARG A 1 108 ? -3.621 -8.730 11.985 1.00 95.62 108 ARG A C 1
ATOM 839 O O . ARG A 1 108 ? -3.133 -9.198 10.962 1.00 95.62 108 ARG A O 1
ATOM 846 N N . HIS A 1 109 ? -4.859 -8.250 12.053 1.00 97.06 109 HIS A N 1
ATOM 847 C CA . HIS A 1 109 ? -5.741 -8.223 10.897 1.00 97.06 109 HIS A CA 1
ATOM 848 C C . HIS A 1 109 ? -5.289 -7.171 9.888 1.00 97.06 109 HIS A C 1
ATOM 850 O O . HIS A 1 109 ? -5.252 -5.973 10.206 1.00 97.06 109 HIS A O 1
ATOM 856 N N . SER A 1 110 ? -4.999 -7.632 8.674 1.00 97.50 110 SER A N 1
ATOM 857 C CA . SER A 1 110 ? -4.514 -6.791 7.587 1.00 97.50 110 SER A CA 1
ATOM 858 C C . SER A 1 110 ? -5.146 -7.192 6.255 1.00 97.50 110 SER A C 1
ATOM 860 O O . SER A 1 110 ? -5.381 -8.368 5.980 1.00 97.50 110 SER A O 1
ATOM 862 N N . ILE A 1 111 ? -5.417 -6.202 5.411 1.00 97.31 111 ILE A N 1
ATOM 863 C CA . ILE A 1 111 ? -5.799 -6.387 4.014 1.00 97.31 111 ILE A CA 1
ATOM 864 C C . ILE A 1 111 ? -4.615 -5.968 3.149 1.00 97.31 111 ILE A C 1
ATOM 866 O O . ILE A 1 111 ? -4.074 -4.879 3.332 1.00 97.31 111 ILE A O 1
ATOM 870 N N . VAL A 1 112 ? -4.236 -6.808 2.194 1.00 95.31 112 VAL A N 1
ATOM 871 C CA . VAL A 1 112 ? -3.281 -6.475 1.139 1.00 95.31 112 VAL A CA 1
ATOM 872 C C . VAL A 1 112 ? -4.072 -6.224 -0.135 1.00 95.31 112 VAL A C 1
ATOM 874 O O . VAL A 1 112 ? -4.684 -7.134 -0.696 1.00 95.31 112 VAL A O 1
ATOM 877 N N . TRP A 1 113 ? -4.083 -4.972 -0.571 1.00 94.44 113 TRP A N 1
ATOM 878 C CA . TRP A 1 113 ? -4.768 -4.530 -1.772 1.00 94.44 113 TRP A CA 1
ATOM 879 C C . TRP A 1 113 ? -3.776 -4.353 -2.916 1.00 94.44 113 TRP A C 1
ATOM 881 O O . TRP A 1 113 ? -2.983 -3.408 -2.951 1.00 94.44 113 TRP A O 1
ATOM 891 N N . PHE A 1 114 ? -3.858 -5.256 -3.889 1.00 92.31 114 PHE A N 1
ATOM 892 C CA . PHE A 1 114 ? -3.166 -5.121 -5.161 1.00 92.31 114 PHE A CA 1
ATOM 893 C C . PHE A 1 114 ? -3.933 -4.140 -6.051 1.00 92.31 114 PHE A C 1
ATOM 895 O O . PHE A 1 114 ? -4.792 -4.527 -6.844 1.00 92.31 114 PHE A O 1
ATOM 902 N N . ASN A 1 115 ? -3.643 -2.849 -5.900 1.00 89.50 115 ASN A N 1
ATOM 903 C CA . ASN A 1 115 ? -4.246 -1.797 -6.708 1.00 89.50 115 ASN A CA 1
ATOM 904 C C . ASN A 1 115 ? -3.786 -1.944 -8.169 1.00 89.50 115 ASN A C 1
ATOM 906 O O . ASN A 1 115 ? -2.5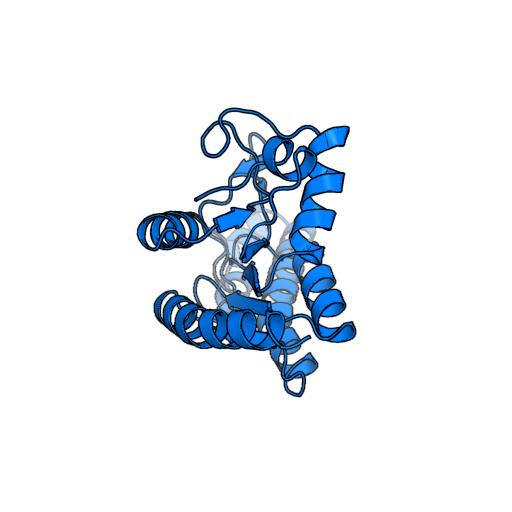86 -2.031 -8.445 1.00 89.50 115 ASN A O 1
ATOM 910 N N . GLY A 1 116 ? -4.743 -2.067 -9.092 1.00 87.00 116 GLY A N 1
ATOM 911 C CA . GLY A 1 116 ? -4.492 -2.485 -10.478 1.00 87.00 116 GLY A CA 1
ATOM 912 C C . GLY A 1 116 ? -4.452 -4.007 -10.707 1.00 87.00 116 GLY A C 1
ATOM 913 O O . GLY A 1 116 ? -4.151 -4.445 -11.815 1.00 87.00 116 GLY A O 1
ATOM 914 N N . GLY A 1 117 ? -4.782 -4.823 -9.699 1.00 88.38 117 GLY A N 1
ATOM 915 C CA . GLY A 1 117 ? -4.907 -6.279 -9.813 1.00 88.38 117 GLY A CA 1
ATOM 916 C C . GLY A 1 117 ? -3.577 -7.035 -9.746 1.00 88.38 117 GLY A C 1
ATOM 917 O O . GLY A 1 117 ? -2.581 -6.539 -9.239 1.00 88.38 117 GLY A O 1
ATOM 918 N N . GLN A 1 118 ? -3.533 -8.270 -10.244 1.00 84.38 118 GLN A N 1
ATOM 919 C CA . GLN A 1 118 ? -2.345 -9.140 -10.132 1.00 84.38 118 GLN A CA 1
ATOM 920 C C . GLN A 1 118 ? -1.206 -8.789 -11.102 1.00 84.38 118 GLN A C 1
ATOM 922 O O . GLN A 1 118 ? -0.083 -9.280 -10.961 1.00 84.38 118 GLN A O 1
ATOM 927 N N . THR A 1 119 ? -1.468 -7.928 -12.081 1.00 86.56 119 THR A N 1
ATOM 928 C CA . THR A 1 119 ? -0.475 -7.532 -13.078 1.00 86.56 119 THR A CA 1
ATOM 929 C C . THR A 1 119 ? 0.500 -6.511 -12.494 1.00 86.56 119 THR A C 1
ATOM 931 O O . THR A 1 119 ? 0.099 -5.527 -11.877 1.00 86.56 119 THR A O 1
ATOM 934 N N . PHE A 1 120 ? 1.799 -6.720 -12.720 1.00 88.50 120 PHE A N 1
ATOM 935 C CA . PHE A 1 120 ? 2.842 -5.739 -12.419 1.00 88.50 120 PHE A CA 1
ATOM 936 C C . PHE A 1 120 ? 3.356 -5.135 -13.729 1.00 88.50 120 PHE A C 1
ATOM 938 O O . PHE A 1 120 ? 4.208 -5.721 -14.397 1.00 88.50 120 PHE A O 1
ATOM 945 N N . ALA A 1 121 ? 2.789 -3.989 -14.106 1.00 88.88 121 ALA A N 1
ATOM 946 C CA . ALA A 1 121 ? 3.121 -3.259 -15.327 1.00 88.88 121 ALA A CA 1
ATOM 947 C C . ALA A 1 121 ? 3.327 -1.768 -15.005 1.00 88.88 121 ALA A C 1
ATOM 949 O O . ALA A 1 121 ? 2.371 -0.992 -15.059 1.00 88.88 121 ALA A O 1
ATOM 950 N N . PRO A 1 122 ? 4.545 -1.363 -14.610 1.00 85.31 122 PRO A N 1
ATOM 951 C CA . PRO A 1 122 ? 4.860 0.029 -14.333 1.00 85.31 122 PRO A CA 1
ATOM 952 C C . PRO A 1 122 ? 4.623 0.905 -15.578 1.00 85.31 122 PRO A C 1
ATOM 954 O O . PRO A 1 122 ? 4.936 0.478 -16.702 1.00 85.31 122 PRO A O 1
ATOM 957 N N . PRO A 1 123 ? 4.117 2.139 -15.411 1.00 81.38 123 PRO A N 1
ATOM 958 C CA . PRO A 1 123 ? 3.888 3.073 -16.503 1.00 81.38 123 PRO A CA 1
ATOM 959 C C . PRO A 1 123 ? 5.135 3.269 -17.366 1.00 81.38 123 PRO A C 1
ATOM 961 O O . PRO A 1 123 ? 6.239 3.482 -16.870 1.00 81.38 123 PRO A O 1
ATOM 964 N N . GLY A 1 124 ? 4.958 3.182 -18.684 1.00 82.38 124 GLY A N 1
ATOM 965 C CA . GLY A 1 124 ? 6.032 3.351 -19.667 1.00 82.38 124 GLY A CA 1
ATOM 966 C C . GLY A 1 124 ? 6.948 2.136 -19.862 1.00 82.38 124 GLY A C 1
ATOM 967 O O . GLY A 1 124 ? 7.606 2.060 -20.896 1.00 82.38 124 GLY A O 1
ATOM 968 N N . LEU A 1 125 ? 6.964 1.170 -18.936 1.00 82.62 125 LEU A N 1
ATOM 969 C CA . LEU A 1 125 ? 7.737 -0.073 -19.080 1.00 82.62 125 LEU A CA 1
ATOM 970 C C . LEU A 1 125 ? 6.901 -1.234 -19.624 1.00 82.62 125 LEU A C 1
ATOM 972 O O . LEU A 1 125 ? 7.440 -2.087 -20.331 1.00 82.62 125 LEU A O 1
ATOM 976 N N . GLY A 1 126 ? 5.599 -1.245 -19.324 1.00 86.94 126 GLY A N 1
ATOM 977 C CA . GLY A 1 126 ? 4.730 -2.375 -19.637 1.00 86.94 126 GLY A CA 1
ATOM 978 C C . GLY A 1 126 ? 4.964 -3.561 -18.700 1.00 86.94 126 GLY A C 1
ATOM 979 O O . GLY A 1 126 ? 5.639 -3.442 -17.675 1.00 86.94 126 GLY A O 1
ATOM 980 N N . ASP A 1 127 ? 4.377 -4.708 -19.030 1.00 90.06 127 ASP A N 1
ATOM 981 C CA . ASP A 1 127 ? 4.630 -5.953 -18.300 1.00 90.06 127 ASP A CA 1
ATOM 982 C C . ASP A 1 127 ? 5.960 -6.620 -18.715 1.00 90.06 127 ASP A C 1
ATOM 984 O O . ASP A 1 127 ? 6.669 -6.179 -19.624 1.00 90.06 127 ASP A O 1
ATOM 988 N N . LEU A 1 128 ? 6.319 -7.710 -18.027 1.00 90.62 128 LEU A N 1
ATOM 989 C CA . LEU A 1 128 ? 7.553 -8.452 -18.301 1.00 90.62 128 LEU A CA 1
ATOM 990 C C . LEU A 1 128 ? 7.618 -8.977 -19.745 1.00 90.62 128 LEU A C 1
ATOM 992 O O . LEU A 1 128 ? 8.678 -8.914 -20.370 1.00 90.62 128 LEU A O 1
ATOM 996 N N . ASP A 1 129 ? 6.508 -9.489 -20.273 1.00 91.44 129 ASP A N 1
ATOM 997 C CA . ASP A 1 129 ? 6.466 -10.116 -21.595 1.00 91.44 129 ASP A CA 1
ATOM 998 C C . ASP A 1 129 ? 6.586 -9.060 -22.705 1.00 91.44 129 ASP A C 1
ATOM 1000 O O . ASP A 1 129 ? 7.174 -9.320 -23.760 1.00 91.44 129 ASP A O 1
ATOM 1004 N N . GLN A 1 130 ? 6.073 -7.855 -22.455 1.00 90.81 130 GLN A N 1
ATOM 1005 C CA . GLN A 1 130 ? 6.262 -6.672 -23.288 1.00 90.81 130 GLN A CA 1
ATOM 1006 C C . GLN A 1 130 ? 7.715 -6.183 -23.241 1.00 90.81 130 GLN A C 1
ATOM 1008 O O . GLN A 1 130 ? 8.319 -5.988 -24.300 1.00 90.81 130 GLN A O 1
ATOM 1013 N N . LEU A 1 131 ? 8.316 -6.051 -22.049 1.00 90.75 131 LEU A N 1
ATOM 1014 C CA . LEU A 1 131 ? 9.698 -5.575 -21.909 1.00 90.75 131 LEU A CA 1
ATOM 1015 C C . LEU A 1 131 ? 10.697 -6.504 -22.613 1.00 90.75 131 LEU A C 1
ATOM 1017 O O . LEU A 1 131 ? 11.580 -6.021 -23.323 1.00 90.75 131 LEU A O 1
ATOM 1021 N N . VAL A 1 132 ? 10.544 -7.827 -22.471 1.00 92.75 132 VAL A N 1
ATOM 1022 C CA . VAL A 1 132 ? 11.426 -8.836 -23.100 1.00 92.75 132 VAL A CA 1
ATOM 1023 C C . VAL A 1 132 ? 11.441 -8.721 -24.631 1.00 92.75 132 VAL A C 1
ATOM 1025 O O . VAL A 1 132 ? 12.457 -8.996 -25.276 1.00 92.75 132 VAL A O 1
ATOM 1028 N N . LYS A 1 133 ? 10.331 -8.275 -25.227 1.00 92.94 133 LYS A N 1
ATOM 1029 C CA . LYS A 1 133 ? 10.201 -8.065 -26.677 1.00 92.94 133 LYS A CA 1
ATOM 1030 C C . LYS A 1 133 ? 10.717 -6.692 -27.132 1.00 92.94 133 LYS A C 1
ATOM 1032 O O . LYS A 1 133 ? 10.912 -6.490 -28.330 1.00 92.94 133 LYS A O 1
ATOM 1037 N N . ASN A 1 134 ? 10.984 -5.759 -26.215 1.00 92.50 134 ASN A N 1
ATOM 1038 C CA . ASN A 1 134 ? 11.379 -4.387 -26.536 1.00 92.50 134 ASN A CA 1
ATOM 1039 C C . ASN A 1 134 ? 12.889 -4.248 -26.817 1.00 92.50 134 ASN A C 1
ATOM 1041 O O . ASN A 1 134 ? 13.663 -3.719 -26.016 1.00 92.50 134 ASN A O 1
ATOM 1045 N N . LYS A 1 135 ? 13.313 -4.719 -27.996 1.00 93.38 135 LYS A N 1
ATOM 1046 C CA . LYS A 1 135 ? 14.713 -4.632 -28.450 1.00 93.38 135 LYS A CA 1
ATOM 1047 C C . LYS A 1 135 ? 15.197 -3.204 -28.689 1.00 93.38 135 LYS A C 1
ATOM 1049 O O . LYS A 1 135 ? 16.376 -2.934 -28.477 1.00 93.38 135 LYS A O 1
ATOM 1054 N N . ALA A 1 136 ? 14.304 -2.297 -29.079 1.00 94.19 136 ALA A N 1
ATOM 1055 C CA . ALA A 1 136 ? 14.640 -0.889 -29.270 1.00 94.19 136 ALA A CA 1
ATOM 1056 C C . ALA A 1 136 ? 15.059 -0.232 -27.946 1.00 94.19 136 ALA A C 1
ATOM 1058 O O . ALA A 1 136 ? 16.100 0.418 -27.884 1.00 94.19 136 ALA A O 1
ATOM 1059 N N . LEU A 1 137 ? 14.307 -0.477 -26.865 1.00 92.12 137 LEU A N 1
ATOM 1060 C CA . LEU A 1 137 ? 14.655 0.030 -25.539 1.00 92.12 137 LEU A CA 1
ATOM 1061 C C . LEU A 1 137 ? 15.992 -0.537 -25.054 1.00 92.12 137 LEU A C 1
ATOM 1063 O O . LEU A 1 137 ? 16.828 0.230 -24.587 1.00 92.12 137 LEU A O 1
ATOM 1067 N N . GLN A 1 138 ? 16.222 -1.847 -25.213 1.00 94.62 138 GLN A N 1
ATOM 1068 C CA . GLN A 1 138 ? 17.497 -2.492 -24.859 1.00 94.62 138 GLN A CA 1
ATOM 1069 C C . GLN A 1 138 ? 18.691 -1.813 -25.553 1.00 94.62 138 GLN A C 1
ATOM 1071 O O . GLN A 1 138 ? 19.704 -1.542 -24.912 1.00 94.62 138 GLN A O 1
ATOM 1076 N N . GLN A 1 139 ? 18.564 -1.499 -26.846 1.00 96.38 139 GLN A N 1
ATOM 1077 C CA . GLN A 1 139 ? 19.600 -0.786 -27.600 1.00 96.38 139 GLN A CA 1
ATOM 1078 C C . GLN A 1 139 ? 19.785 0.659 -27.119 1.00 96.38 139 GLN A C 1
ATOM 1080 O O . GLN A 1 139 ? 20.915 1.133 -27.049 1.00 96.38 139 GLN A O 1
ATOM 1085 N N . GLN A 1 140 ? 18.697 1.344 -26.763 1.00 96.25 140 GLN A N 1
ATOM 1086 C CA . GLN A 1 140 ? 18.725 2.740 -26.327 1.00 96.25 140 GLN A CA 1
ATOM 1087 C C . GLN A 1 140 ? 19.401 2.929 -24.962 1.00 96.25 140 GLN A C 1
ATOM 1089 O O . GLN A 1 140 ? 20.158 3.881 -24.787 1.00 96.25 140 GLN A O 1
ATOM 1094 N N . ILE A 1 141 ? 19.111 2.061 -23.987 1.00 94.69 141 ILE A N 1
ATOM 1095 C CA . ILE A 1 141 ? 19.585 2.225 -22.597 1.00 94.69 141 ILE A CA 1
ATOM 1096 C C . ILE A 1 141 ? 20.819 1.374 -22.269 1.00 94.69 141 ILE A C 1
ATOM 1098 O O . ILE A 1 141 ? 21.436 1.561 -21.220 1.00 94.69 141 ILE A O 1
ATOM 1102 N N . GLY A 1 142 ? 21.180 0.440 -23.152 1.00 97.00 142 GLY A N 1
ATOM 1103 C CA . GLY A 1 142 ? 22.279 -0.499 -22.955 1.00 97.00 142 GLY A CA 1
ATOM 1104 C C . GLY A 1 142 ? 21.929 -1.689 -22.053 1.00 97.00 142 GLY A C 1
ATOM 1105 O O . GLY A 1 142 ? 20.946 -1.694 -21.310 1.00 97.00 142 GLY A O 1
ATOM 1106 N N . GLU A 1 143 ? 22.773 -2.722 -22.110 1.00 95.94 143 GLU A N 1
ATOM 1107 C CA . GLU A 1 143 ? 22.498 -4.031 -21.499 1.00 95.94 143 GLU A CA 1
ATOM 1108 C C . GLU A 1 143 ? 22.321 -3.971 -19.978 1.00 95.94 143 GLU A C 1
ATOM 1110 O O . GLU A 1 143 ? 21.372 -4.530 -19.439 1.00 95.94 143 GLU A O 1
ATOM 1115 N N . MET A 1 144 ? 23.209 -3.266 -19.273 1.00 96.50 144 MET A N 1
ATOM 1116 C CA . MET A 1 144 ? 23.189 -3.217 -17.807 1.00 96.50 144 MET A CA 1
ATOM 1117 C C . MET A 1 144 ? 21.891 -2.597 -17.273 1.00 96.50 144 MET A C 1
ATOM 1119 O O . MET A 1 144 ? 21.235 -3.178 -16.408 1.00 96.50 144 MET A O 1
ATOM 1123 N N . ALA A 1 145 ? 21.493 -1.440 -17.811 1.00 94.38 145 ALA A N 1
ATOM 1124 C CA . ALA A 1 145 ? 20.255 -0.776 -17.411 1.00 94.38 145 ALA A CA 1
ATOM 1125 C C . ALA A 1 145 ? 19.030 -1.633 -17.760 1.00 94.38 145 ALA A C 1
ATOM 1127 O O . ALA A 1 145 ? 18.115 -1.766 -16.948 1.00 94.38 145 ALA A O 1
ATOM 1128 N N . TYR A 1 146 ? 19.039 -2.279 -18.927 1.00 94.88 146 TYR A N 1
ATOM 1129 C CA . TYR A 1 146 ? 17.971 -3.182 -19.340 1.00 94.88 146 TYR A CA 1
ATOM 1130 C C . TYR A 1 146 ? 17.823 -4.397 -18.408 1.00 94.88 146 TYR A C 1
ATOM 1132 O O . TYR A 1 146 ? 16.706 -4.730 -18.008 1.00 94.88 146 TYR A O 1
ATOM 1140 N N . GLN A 1 147 ? 18.928 -5.016 -17.978 1.00 94.88 147 GLN A N 1
ATOM 1141 C CA . GLN A 1 147 ? 18.889 -6.116 -17.006 1.00 94.88 147 GLN A CA 1
ATOM 1142 C C . GLN A 1 147 ? 18.348 -5.674 -15.639 1.00 94.88 147 GLN A C 1
ATOM 1144 O O . GLN A 1 147 ? 17.600 -6.423 -15.009 1.00 94.88 147 GLN A O 1
ATOM 1149 N N . HIS A 1 148 ? 18.646 -4.448 -15.195 1.00 92.06 148 HIS A N 1
ATOM 1150 C CA . HIS A 1 148 ? 18.039 -3.896 -13.980 1.00 92.06 148 HIS A CA 1
ATOM 1151 C C . HIS A 1 148 ? 16.521 -3.716 -14.114 1.00 92.06 148 HIS A C 1
ATOM 1153 O O . HIS A 1 148 ? 15.790 -4.070 -13.189 1.00 92.06 148 HIS A O 1
ATOM 1159 N N . LEU A 1 149 ? 16.026 -3.242 -15.264 1.00 91.25 149 LEU A N 1
ATOM 1160 C CA . LEU A 1 149 ? 14.581 -3.149 -15.515 1.00 91.25 149 LEU A CA 1
ATOM 1161 C C . LEU A 1 149 ? 13.913 -4.530 -15.522 1.00 91.25 149 LEU A C 1
ATOM 1163 O O . LEU A 1 149 ? 12.852 -4.708 -14.923 1.00 91.25 149 LEU A O 1
ATOM 1167 N N . LEU A 1 150 ? 14.549 -5.533 -16.135 1.00 92.94 150 LEU A N 1
ATOM 1168 C CA . LEU A 1 150 ? 14.056 -6.912 -16.104 1.00 92.94 150 LEU A CA 1
ATOM 1169 C C . LEU A 1 150 ? 13.996 -7.465 -14.677 1.00 92.94 150 LEU A C 1
ATOM 1171 O O . LEU A 1 150 ? 13.004 -8.094 -14.309 1.00 92.94 150 LEU A O 1
ATOM 1175 N N . ALA A 1 151 ? 15.037 -7.243 -13.873 1.00 91.25 151 ALA A N 1
ATOM 1176 C CA . ALA A 1 151 ? 15.062 -7.667 -12.477 1.00 91.25 151 ALA A CA 1
ATOM 1177 C C . ALA A 1 151 ? 13.951 -6.986 -11.662 1.00 91.25 151 ALA A C 1
ATOM 1179 O O . ALA A 1 151 ? 13.257 -7.658 -10.901 1.00 91.25 151 ALA A O 1
ATOM 1180 N N . TYR A 1 152 ? 13.729 -5.686 -11.881 1.00 89.00 152 TYR A N 1
ATOM 1181 C CA . TYR A 1 152 ? 12.652 -4.920 -11.255 1.00 89.00 152 TYR A CA 1
ATOM 1182 C C . TYR A 1 152 ? 11.265 -5.504 -11.578 1.00 89.00 152 TYR A C 1
ATOM 1184 O O . TYR A 1 152 ? 10.494 -5.798 -10.663 1.00 89.00 152 TYR A O 1
ATOM 1192 N N . LEU A 1 153 ? 10.963 -5.759 -12.860 1.00 90.25 153 LEU A N 1
ATOM 1193 C CA . LEU A 1 153 ? 9.683 -6.360 -13.263 1.00 90.25 153 LEU A CA 1
ATOM 1194 C C . LEU A 1 153 ? 9.500 -7.780 -12.720 1.00 90.25 153 LEU A C 1
ATOM 1196 O O . LEU A 1 153 ? 8.407 -8.131 -12.273 1.00 90.25 153 LEU A O 1
ATOM 1200 N N . LYS A 1 154 ? 10.561 -8.596 -12.730 1.00 90.75 154 LYS A N 1
ATOM 1201 C CA . LYS A 1 154 ? 10.530 -9.948 -12.153 1.00 90.75 154 LYS A CA 1
ATOM 1202 C C . LYS A 1 154 ? 10.222 -9.902 -10.661 1.00 90.75 154 LYS A C 1
ATOM 1204 O O . LYS A 1 154 ? 9.342 -10.633 -10.221 1.00 90.75 154 LYS A O 1
ATOM 1209 N N . ALA A 1 155 ? 10.889 -9.026 -9.910 1.00 88.25 155 ALA A N 1
ATOM 1210 C CA . ALA A 1 155 ? 10.669 -8.877 -8.476 1.00 88.25 155 ALA A CA 1
ATOM 1211 C C . ALA A 1 155 ? 9.231 -8.437 -8.163 1.00 88.25 155 ALA A C 1
ATOM 1213 O O . ALA A 1 155 ? 8.569 -9.060 -7.336 1.00 88.25 155 ALA A O 1
ATOM 1214 N N . GLY A 1 156 ? 8.711 -7.421 -8.858 1.00 88.38 156 GLY A N 1
ATOM 1215 C CA . GLY A 1 156 ? 7.336 -6.960 -8.651 1.00 88.38 156 GLY A CA 1
ATOM 1216 C C . GLY A 1 156 ? 6.287 -8.022 -8.993 1.00 88.38 156 GLY A C 1
ATOM 1217 O O . GLY A 1 156 ? 5.352 -8.239 -8.219 1.00 88.38 156 GLY A O 1
ATOM 1218 N N . ARG A 1 157 ? 6.467 -8.750 -10.106 1.00 88.44 157 ARG A N 1
ATOM 1219 C CA . ARG A 1 157 ? 5.606 -9.890 -10.467 1.00 88.44 157 ARG A CA 1
ATOM 1220 C C . ARG A 1 157 ? 5.671 -10.995 -9.414 1.00 88.44 157 ARG A C 1
ATOM 1222 O O . ARG A 1 157 ? 4.630 -11.497 -8.998 1.00 88.44 157 ARG A O 1
ATOM 1229 N N . GLN A 1 158 ? 6.878 -11.346 -8.972 1.00 88.19 158 GLN A N 1
ATOM 1230 C CA . GLN A 1 158 ? 7.094 -12.383 -7.971 1.00 88.19 158 GLN A CA 1
ATOM 1231 C C . GLN A 1 158 ? 6.424 -12.022 -6.644 1.00 88.19 158 GLN A C 1
ATOM 1233 O O . GLN A 1 158 ? 5.716 -12.854 -6.100 1.00 88.19 158 GLN A O 1
ATOM 1238 N N . ILE A 1 159 ? 6.552 -10.784 -6.157 1.00 86.81 159 ILE A N 1
ATOM 1239 C CA . ILE A 1 159 ? 5.895 -10.349 -4.913 1.00 86.81 159 ILE A CA 1
ATOM 1240 C C . ILE A 1 159 ? 4.376 -10.527 -4.992 1.00 86.81 159 ILE A C 1
ATOM 1242 O O . ILE A 1 159 ? 3.781 -11.041 -4.049 1.00 86.81 159 ILE A O 1
ATOM 1246 N N . ARG A 1 160 ? 3.739 -10.156 -6.113 1.00 87.81 160 ARG A N 1
ATOM 1247 C CA . ARG A 1 160 ? 2.281 -10.306 -6.274 1.00 87.81 160 ARG A CA 1
ATOM 1248 C C . ARG A 1 160 ? 1.818 -11.763 -6.238 1.00 87.81 160 ARG A C 1
ATOM 1250 O O . ARG A 1 160 ? 0.719 -12.022 -5.768 1.00 87.81 160 ARG A O 1
ATOM 1257 N N . HIS A 1 161 ? 2.646 -12.695 -6.711 1.00 88.44 161 HIS A N 1
ATOM 1258 C CA . HIS A 1 161 ? 2.299 -14.119 -6.785 1.00 88.44 161 HIS A CA 1
ATOM 1259 C C . HIS A 1 161 ? 2.701 -14.888 -5.521 1.00 88.44 161 HIS A C 1
ATOM 1261 O O . HIS A 1 161 ? 1.905 -15.652 -4.986 1.00 88.44 161 HIS A O 1
ATOM 1267 N N . GLU A 1 162 ? 3.916 -14.673 -5.022 1.00 89.94 162 GLU A N 1
ATOM 1268 C CA . GLU A 1 162 ? 4.478 -15.423 -3.898 1.00 89.94 162 GLU A CA 1
ATOM 1269 C C . GLU A 1 162 ? 3.928 -14.952 -2.554 1.00 89.94 162 GLU A C 1
ATOM 1271 O O . GLU A 1 162 ? 3.690 -15.780 -1.682 1.00 89.94 162 GLU A O 1
ATOM 1276 N N . LEU A 1 163 ? 3.670 -13.651 -2.362 1.00 90.44 163 LEU A N 1
ATOM 1277 C CA . LEU A 1 163 ? 3.179 -13.158 -1.070 1.00 90.44 163 LEU A CA 1
ATOM 1278 C C . LEU A 1 163 ? 1.826 -13.789 -0.673 1.00 90.44 163 LEU A C 1
ATOM 1280 O O . LEU A 1 163 ? 1.718 -14.246 0.468 1.00 90.44 163 LEU A O 1
ATOM 1284 N N . PRO A 1 164 ? 0.818 -13.888 -1.567 1.00 92.81 164 PRO A N 1
ATOM 1285 C CA . PRO A 1 164 ? -0.405 -14.631 -1.273 1.00 92.81 164 PRO A CA 1
ATOM 1286 C C . PRO A 1 164 ? -0.169 -16.108 -0.971 1.00 92.81 164 PRO A C 1
ATOM 1288 O O . PRO A 1 164 ? -0.809 -16.640 -0.072 1.00 92.81 164 PRO A O 1
ATOM 1291 N N . LEU A 1 165 ? 0.751 -16.766 -1.684 1.00 93.56 165 LEU A N 1
ATOM 1292 C CA . LEU A 1 165 ? 1.064 -18.182 -1.468 1.00 93.56 165 LEU A CA 1
ATOM 1293 C C . LEU A 1 165 ? 1.725 -18.410 -0.105 1.00 93.56 165 LEU A C 1
ATOM 1295 O O . LEU A 1 165 ? 1.319 -19.298 0.638 1.00 93.56 165 LEU A O 1
ATOM 1299 N N . MET A 1 166 ? 2.694 -17.568 0.256 1.00 92.44 166 MET A N 1
ATOM 1300 C CA . MET A 1 166 ? 3.395 -17.622 1.541 1.00 92.44 166 MET A CA 1
ATOM 1301 C C . MET A 1 166 ? 2.460 -17.409 2.735 1.00 92.44 166 MET A C 1
ATOM 1303 O O . MET A 1 166 ? 2.724 -17.918 3.821 1.00 92.44 166 MET A O 1
ATOM 1307 N N . LEU A 1 167 ? 1.388 -16.637 2.548 1.00 94.38 167 LEU A N 1
ATOM 1308 C CA . LEU A 1 167 ? 0.433 -16.279 3.596 1.00 94.38 167 LEU A CA 1
ATOM 1309 C C . LEU A 1 167 ? -0.939 -16.937 3.405 1.00 94.38 167 LEU A C 1
ATOM 1311 O O . LEU A 1 167 ? -1.889 -16.541 4.077 1.00 94.38 167 LEU A O 1
ATOM 1315 N N . ALA A 1 168 ? -1.048 -17.947 2.536 1.00 91.94 168 ALA A N 1
ATOM 1316 C CA . ALA A 1 168 ? -2.322 -18.573 2.177 1.00 91.94 168 ALA A CA 1
ATOM 1317 C C . ALA A 1 168 ? -3.057 -19.169 3.388 1.00 91.94 168 ALA A C 1
ATOM 1319 O O . ALA A 1 168 ? -4.284 -19.148 3.451 1.00 91.94 168 ALA A O 1
ATOM 1320 N N . GLU A 1 169 ? -2.302 -19.667 4.367 1.00 91.81 169 GLU A N 1
ATOM 1321 C CA . GLU A 1 169 ? -2.831 -20.260 5.597 1.00 91.81 169 GLU A CA 1
ATOM 1322 C C . GLU A 1 169 ? -2.965 -19.248 6.746 1.00 91.81 169 GLU A C 1
ATOM 1324 O O . GLU A 1 169 ? -3.391 -19.615 7.839 1.00 91.81 169 GLU A O 1
ATOM 1329 N N . CYS A 1 170 ? -2.607 -17.974 6.543 1.00 94.56 170 CYS A N 1
ATOM 1330 C CA . CYS A 1 170 ? -2.689 -16.960 7.590 1.00 94.56 170 CYS A CA 1
ATOM 1331 C C . CYS A 1 170 ? -4.116 -16.382 7.670 1.00 94.56 170 CYS A C 1
ATOM 1333 O O . CYS A 1 170 ? -4.493 -15.569 6.825 1.00 94.56 170 CYS A O 1
ATOM 1335 N N . PRO A 1 171 ? -4.914 -16.698 8.711 1.00 93.75 171 PRO A N 1
ATOM 1336 C CA . PRO A 1 171 ? -6.323 -16.294 8.768 1.00 93.75 171 PRO A CA 1
ATOM 1337 C C . PRO A 1 171 ? -6.518 -14.790 9.022 1.00 93.75 171 PRO A C 1
ATOM 1339 O O . PRO A 1 171 ? -7.639 -14.283 8.964 1.00 93.75 171 PRO A O 1
ATOM 1342 N N . HIS A 1 172 ? -5.440 -14.073 9.343 1.00 95.25 172 HIS A N 1
ATOM 1343 C CA . HIS A 1 172 ? -5.469 -12.648 9.659 1.00 95.25 172 HIS A CA 1
ATOM 1344 C C . HIS A 1 172 ? -5.171 -11.758 8.447 1.00 95.25 172 HIS A C 1
ATOM 1346 O O . HIS A 1 172 ? -5.389 -10.550 8.534 1.00 95.25 172 HIS A O 1
ATOM 1352 N N . ILE A 1 173 ? -4.714 -12.330 7.327 1.00 97.31 173 ILE A N 1
ATOM 1353 C CA . ILE A 1 173 ? -4.349 -11.582 6.123 1.00 97.31 173 ILE A CA 1
ATOM 1354 C C . ILE A 1 173 ? -5.355 -11.874 5.014 1.00 97.31 173 ILE A C 1
ATOM 1356 O O . ILE A 1 173 ? -5.601 -13.024 4.664 1.00 97.31 173 ILE A O 1
ATOM 1360 N N . VAL A 1 174 ? -5.932 -10.820 4.444 1.00 96.88 174 VAL A N 1
ATOM 1361 C CA . VAL A 1 174 ? -6.876 -10.917 3.324 1.00 96.88 174 VAL A CA 1
ATOM 1362 C C . VAL A 1 174 ? -6.275 -10.237 2.104 1.00 96.88 174 VAL A C 1
ATOM 1364 O O . VAL A 1 174 ? -5.877 -9.079 2.176 1.00 96.88 174 VAL A O 1
ATOM 1367 N N . PHE A 1 175 ? -6.243 -10.931 0.970 1.00 95.62 175 PHE A N 1
ATOM 1368 C CA . PHE A 1 175 ? -5.792 -10.366 -0.301 1.00 95.62 175 PHE A CA 1
ATOM 1369 C C . PHE A 1 175 ? -6.989 -9.942 -1.149 1.00 95.62 175 PHE A C 1
ATOM 1371 O O . PHE A 1 175 ? -7.948 -10.700 -1.290 1.00 95.62 175 PHE A O 1
ATOM 1378 N N . VAL A 1 176 ? -6.924 -8.740 -1.719 1.00 95.88 176 VAL A N 1
ATOM 1379 C CA . VAL A 1 176 ? -7.953 -8.190 -2.613 1.00 95.88 176 VAL A CA 1
ATOM 1380 C C . VAL A 1 176 ? -7.309 -7.552 -3.841 1.00 95.88 176 VAL A C 1
ATOM 1382 O O . VAL A 1 176 ? -6.210 -7.000 -3.771 1.00 95.88 176 VAL A O 1
ATOM 1385 N N . ASN A 1 177 ? -7.998 -7.618 -4.977 1.00 94.62 177 ASN A N 1
ATOM 1386 C CA . ASN A 1 177 ? -7.480 -7.218 -6.289 1.00 94.62 177 ASN A CA 1
ATOM 1387 C C . ASN A 1 177 ? -8.219 -6.021 -6.895 1.00 94.62 177 ASN A C 1
ATOM 1389 O O . ASN A 1 177 ? -7.824 -5.514 -7.9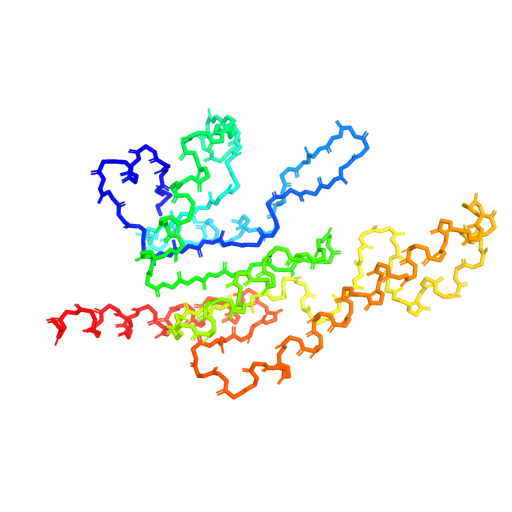44 1.00 94.62 177 ASN A O 1
ATOM 1393 N N . SER A 1 178 ? -9.297 -5.567 -6.258 1.00 94.25 178 SER A N 1
ATOM 1394 C CA . SER A 1 178 ? -10.089 -4.425 -6.708 1.00 94.25 178 SER A CA 1
ATOM 1395 C C . SER A 1 178 ? -10.518 -3.547 -5.538 1.00 94.25 178 SER A C 1
ATOM 1397 O O . SER A 1 178 ? -10.544 -3.976 -4.382 1.00 94.25 178 SER A O 1
ATOM 1399 N N . PHE A 1 179 ? -10.863 -2.298 -5.846 1.00 95.50 179 PH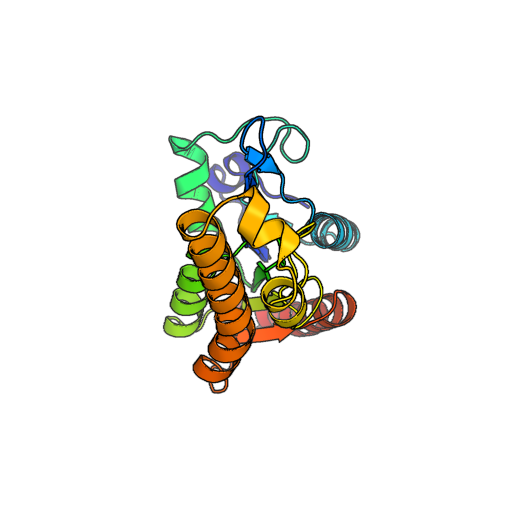E A N 1
ATOM 1400 C CA . PHE A 1 179 ? -11.361 -1.368 -4.839 1.00 95.50 179 PHE A CA 1
ATOM 1401 C C . PHE A 1 179 ? -12.708 -1.825 -4.253 1.00 95.50 179 PHE A C 1
ATOM 1403 O O . PHE A 1 179 ? -12.912 -1.744 -3.045 1.00 95.50 179 PHE A O 1
ATOM 1410 N N . ASP A 1 180 ? -13.581 -2.419 -5.069 1.00 96.94 180 ASP A N 1
ATOM 1411 C CA . ASP A 1 180 ? -14.857 -2.978 -4.608 1.00 96.94 180 ASP A CA 1
ATOM 1412 C C . ASP A 1 180 ? -14.657 -4.141 -3.623 1.00 96.94 180 ASP A C 1
ATOM 1414 O O . ASP A 1 180 ? -15.356 -4.245 -2.611 1.00 96.94 180 ASP A O 1
ATOM 1418 N N . GLU A 1 181 ? -13.699 -5.034 -3.898 1.00 97.75 181 GLU A N 1
ATOM 1419 C CA . GLU A 1 181 ? -13.327 -6.105 -2.967 1.00 97.75 181 GLU A CA 1
ATOM 1420 C C . GLU A 1 181 ? -12.780 -5.538 -1.657 1.00 97.75 181 GLU A C 1
ATOM 1422 O O . GLU A 1 181 ? -13.156 -6.014 -0.584 1.00 97.75 181 GLU A O 1
ATOM 1427 N N . LEU A 1 182 ? -11.949 -4.494 -1.732 1.00 97.50 182 LEU A N 1
ATOM 1428 C CA . LEU 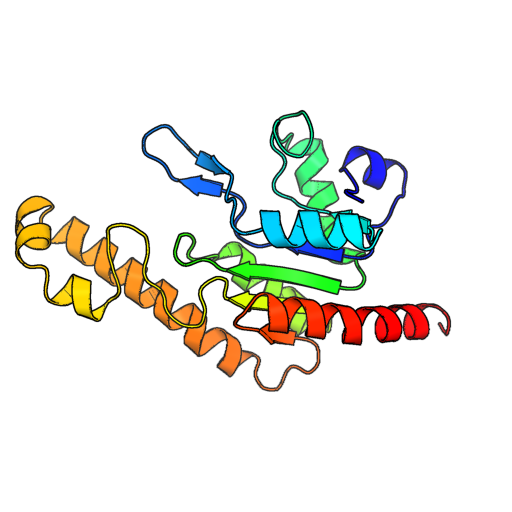A 1 182 ? -11.431 -3.805 -0.556 1.00 97.50 182 LEU A CA 1
ATOM 1429 C C . LEU A 1 182 ? -12.563 -3.226 0.303 1.00 97.50 182 LEU A C 1
ATOM 1431 O O . LEU A 1 182 ? -12.612 -3.480 1.508 1.00 97.50 182 LEU A O 1
ATOM 1435 N N . GLN A 1 183 ? -13.502 -2.496 -0.301 1.00 97.56 183 GLN A N 1
ATOM 1436 C CA . GLN A 1 183 ? -14.643 -1.911 0.409 1.00 97.56 183 GLN A CA 1
ATOM 1437 C C . GLN A 1 183 ? -15.494 -2.981 1.102 1.00 97.56 183 GLN A C 1
ATOM 1439 O O . GLN A 1 183 ? -15.874 -2.821 2.270 1.00 97.56 183 GLN A O 1
ATOM 1444 N N . LYS A 1 184 ? -15.759 -4.099 0.413 1.00 97.56 184 LYS A N 1
ATOM 1445 C CA . LYS A 1 184 ? -16.478 -5.249 0.981 1.00 97.56 184 LYS A CA 1
ATOM 1446 C C . LYS A 1 184 ? -15.709 -5.853 2.154 1.00 97.56 184 LYS A C 1
ATOM 1448 O O . LYS A 1 184 ? -16.294 -6.064 3.215 1.00 97.56 184 LYS A O 1
ATOM 1453 N N . ALA A 1 185 ? -14.408 -6.089 1.991 1.00 97.31 185 ALA A N 1
ATOM 1454 C CA . ALA A 1 185 ? -13.561 -6.665 3.030 1.00 97.31 185 ALA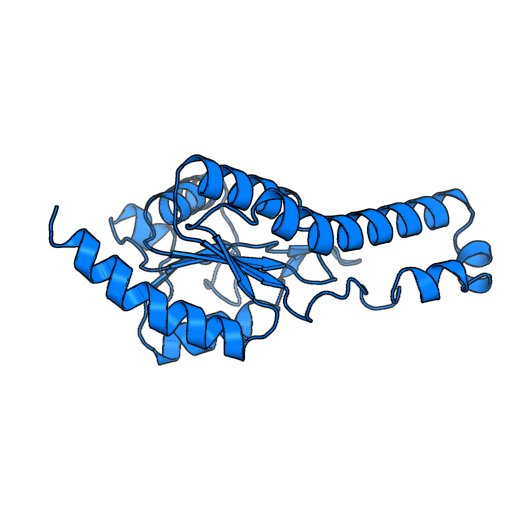 A CA 1
ATOM 1455 C C . ALA A 1 185 ? -13.530 -5.786 4.290 1.00 97.31 185 ALA A C 1
ATOM 1457 O O . ALA A 1 185 ? -13.775 -6.286 5.388 1.00 97.31 185 ALA A O 1
ATOM 1458 N N . ILE A 1 186 ? -13.318 -4.473 4.145 1.00 96.94 186 ILE A N 1
ATOM 1459 C CA . ILE A 1 186 ? -13.303 -3.538 5.279 1.00 96.94 186 ILE A CA 1
ATOM 1460 C C . ILE A 1 186 ? -14.665 -3.526 5.990 1.00 96.94 186 ILE A C 1
ATOM 1462 O O . ILE A 1 186 ? -14.720 -3.671 7.214 1.00 96.94 186 ILE A O 1
ATOM 1466 N N . THR A 1 187 ? -15.762 -3.418 5.235 1.00 95.69 187 THR A N 1
ATOM 1467 C CA . THR A 1 187 ? -17.132 -3.390 5.782 1.00 95.69 187 THR A CA 1
ATOM 1468 C C . THR A 1 187 ? -17.477 -4.660 6.563 1.00 95.69 187 THR A C 1
ATOM 1470 O O . THR A 1 187 ? -18.184 -4.598 7.567 1.00 95.69 187 THR A O 1
ATOM 1473 N N . ILE A 1 188 ? -16.960 -5.818 6.144 1.00 94.69 188 ILE A N 1
ATOM 1474 C CA . ILE A 1 188 ? -17.173 -7.094 6.840 1.00 94.69 188 ILE A CA 1
ATOM 1475 C C . ILE A 1 188 ? -16.297 -7.209 8.094 1.00 94.69 188 ILE A C 1
ATOM 1477 O O . ILE A 1 188 ? -16.748 -7.744 9.111 1.00 94.69 188 ILE A O 1
ATOM 1481 N N . LEU A 1 189 ? -15.041 -6.761 8.026 1.00 94.06 189 LEU A N 1
ATOM 1482 C CA . LEU A 1 189 ? -14.063 -6.965 9.094 1.00 94.06 189 LEU A CA 1
ATOM 1483 C C . LEU A 1 189 ? -14.239 -5.979 10.250 1.00 94.06 189 LEU A C 1
ATOM 1485 O O . LEU A 1 189 ? -14.262 -6.413 11.400 1.00 94.06 189 LEU A O 1
ATOM 1489 N N . ILE A 1 190 ? -14.418 -4.682 9.982 1.00 90.50 190 ILE A N 1
ATOM 1490 C CA . ILE A 1 190 ? -14.470 -3.651 11.034 1.00 90.50 190 ILE A CA 1
ATOM 1491 C C . ILE A 1 190 ? -15.501 -3.967 12.132 1.00 90.50 190 ILE A C 1
ATOM 1493 O O . ILE A 1 190 ? -15.120 -3.981 13.304 1.00 90.50 190 ILE A O 1
ATOM 1497 N N . PRO A 1 191 ? -16.774 -4.288 11.823 1.00 89.06 191 PRO A N 1
ATOM 1498 C CA . PRO A 1 191 ? -17.760 -4.569 12.864 1.00 89.06 191 PRO A CA 1
ATOM 1499 C C . PRO A 1 191 ? -17.400 -5.786 13.722 1.00 89.06 191 PRO A C 1
ATOM 1501 O O . PRO A 1 191 ? -17.730 -5.821 14.907 1.00 89.06 191 PRO A O 1
ATOM 1504 N N . LYS A 1 192 ? -16.728 -6.787 13.138 1.00 87.88 192 LYS A N 1
ATOM 1505 C CA . LYS A 1 192 ? -16.258 -7.972 13.869 1.00 87.88 192 LYS A CA 1
ATOM 1506 C C . LYS A 1 192 ? -15.134 -7.600 14.833 1.00 87.88 192 LYS A C 1
ATOM 1508 O O . LYS A 1 192 ? -15.185 -7.992 15.992 1.00 87.88 192 LYS A O 1
ATOM 1513 N N . LEU A 1 193 ? -14.172 -6.801 14.375 1.00 85.38 193 LEU A N 1
ATOM 1514 C CA . LEU A 1 193 ? -13.014 -6.377 15.167 1.00 85.38 193 LEU A CA 1
ATOM 1515 C C . LEU A 1 193 ? -13.408 -5.463 16.335 1.00 85.38 193 LEU A C 1
ATOM 1517 O O . LEU A 1 193 ? -12.926 -5.648 17.455 1.00 85.38 193 LEU A O 1
ATOM 1521 N N . ILE A 1 194 ? -14.357 -4.548 16.112 1.00 83.62 194 ILE A N 1
ATOM 1522 C CA . ILE A 1 194 ? -14.870 -3.671 17.172 1.00 83.62 194 ILE A CA 1
ATOM 1523 C C . ILE A 1 194 ? -15.557 -4.495 18.269 1.00 83.62 194 ILE A C 1
ATOM 1525 O O . ILE A 1 194 ? -15.299 -4.265 19.447 1.00 83.62 194 ILE A O 1
ATOM 1529 N N . LYS A 1 195 ? -16.389 -5.486 17.913 1.00 74.56 195 LYS A N 1
ATOM 1530 C CA . LYS A 1 195 ? -17.094 -6.329 18.898 1.00 74.56 195 LYS A CA 1
ATOM 1531 C C . LYS A 1 195 ? -16.137 -7.138 19.775 1.00 74.56 195 LYS A C 1
ATOM 1533 O O . LYS A 1 195 ? -16.307 -7.167 20.991 1.00 74.56 195 LYS A O 1
ATOM 1538 N N . THR A 1 196 ? -15.110 -7.745 19.183 1.00 69.19 196 THR A N 1
ATOM 1539 C CA . THR A 1 196 ? -14.114 -8.526 19.934 1.00 69.19 196 THR A CA 1
ATOM 1540 C C . THR A 1 196 ? -13.345 -7.662 20.938 1.00 69.19 196 THR A C 1
ATOM 1542 O O . THR A 1 196 ? -13.030 -8.123 22.028 1.00 69.19 196 THR A O 1
ATOM 1545 N N . SER A 1 197 ? -13.115 -6.387 20.612 1.00 61.09 197 SER A N 1
ATOM 1546 C CA . SER A 1 197 ? -12.365 -5.446 21.456 1.00 61.09 197 SER A CA 1
ATOM 1547 C C . SER A 1 197 ? -13.117 -4.988 22.715 1.00 61.09 197 SER A C 1
ATOM 1549 O O . SER A 1 197 ? -12.489 -4.485 23.636 1.00 61.09 197 SER A O 1
ATOM 1551 N N . VAL A 1 198 ? -14.449 -5.131 22.759 1.00 57.19 198 VAL A N 1
ATOM 1552 C CA . VAL A 1 198 ? -15.295 -4.735 23.910 1.00 57.19 198 VAL A CA 1
ATOM 1553 C C . VAL A 1 198 ? -15.501 -5.895 24.897 1.00 57.19 198 VAL A C 1
ATOM 1555 O O . VAL A 1 198 ? -16.012 -5.697 25.994 1.00 57.19 198 VAL A O 1
ATOM 1558 N N . THR A 1 199 ? -15.113 -7.114 24.513 1.00 44.78 199 THR A N 1
ATOM 1559 C CA . THR A 1 199 ? -15.370 -8.339 25.294 1.00 44.78 199 THR A CA 1
ATOM 1560 C C . THR A 1 199 ? -14.127 -8.842 26.048 1.00 44.78 199 THR A C 1
ATOM 1562 O O . THR A 1 199 ? -14.150 -9.940 26.599 1.00 44.78 199 THR A O 1
ATOM 1565 N N . LEU A 1 200 ? -13.048 -8.053 26.063 1.00 39.94 200 LEU A N 1
ATOM 1566 C CA . LEU A 1 200 ? -11.792 -8.288 26.787 1.00 39.94 200 LEU A CA 1
ATOM 1567 C C . LEU A 1 200 ? -11.597 -7.192 27.837 1.00 39.94 200 LEU A C 1
ATOM 1569 O O . LEU A 1 200 ? -11.064 -7.521 28.918 1.00 39.94 200 LEU A O 1
#

Secondary structure (DSSP, 8-state):
-B--HHHHHTT---SEEEEE--EEEETTEEEE-GGGHHHHHHHHHTT--EE-S---HHHHSS---HHHHHHHHHHHHHH-SEEEEEE-TT---HHHHHHHHHHHHTT--EEEEETTTT----TTT--HHHHHH-HHHHHHH-HHHHHHHHHHHHHHHHHHHHHHHHTTT-TTEEEESSHHHHHHHHHHHHHHHHHHHH--